Protein AF-A0A2J0L3N7-F1 (afdb_monomer_lite)

Radius of gyration: 20.99 Å; chains: 1; bounding box: 57×44×61 Å

Secondary structure (DSSP, 8-state):
--HHHHHHHHHHHHHH-HHHHHHHHHHHHHHHHHHGGGTTS-TTS-S-----HHHHHHHHHHHHHHHHHHHHHHHHHHHHHHHS---THHHHHHHHHHHHHHHHHHHHHHHHHHHHHHHHHHHHHHHHT--SHHHHHHHHHHHHHHHHHHHHHHHHHHTHHHHHHHHT--HHHHHHHHHHHHHHHHHHHHHHHHHHHHHHHHHHHHHHHHHHHHHHHS-THHHHHHHHHHHHHHHHHHHHHHHHHHHHHHHHHHHHTS--

Structure (mmCIF, N/CA/C/O backbone):
data_AF-A0A2J0L3N7-F1
#
_entry.id   AF-A0A2J0L3N7-F1
#
loop_
_atom_site.group_PDB
_atom_site.id
_atom_site.type_symbol
_atom_site.label_atom_id
_atom_site.label_alt_id
_atom_site.label_comp_id
_atom_site.label_asym_id
_atom_site.label_entity_id
_atom_site.label_seq_id
_atom_site.pdbx_PDB_ins_code
_atom_site.Cartn_x
_atom_site.Cartn_y
_atom_site.Cartn_z
_atom_site.occupancy
_atom_site.B_iso_or_equiv
_atom_site.auth_seq_id
_atom_site.auth_comp_id
_atom_site.auth_asym_id
_atom_site.auth_atom_id
_atom_site.pdbx_PDB_model_num
ATOM 1 N N . MET A 1 1 ? 3.122 -6.649 22.595 1.00 81.56 1 MET A N 1
ATOM 2 C CA . MET A 1 1 ? 2.332 -7.415 21.608 1.00 81.56 1 MET A CA 1
ATOM 3 C C . MET A 1 1 ? 3.264 -7.898 20.504 1.00 81.56 1 MET A C 1
ATOM 5 O O . MET A 1 1 ? 4.004 -7.080 19.964 1.00 81.56 1 MET A O 1
ATOM 9 N N . GLY A 1 2 ? 3.300 -9.204 20.234 1.00 88.06 2 GLY A N 1
ATOM 10 C CA . GLY A 1 2 ? 4.172 -9.779 19.199 1.00 88.06 2 GLY A CA 1
ATOM 11 C C . GLY A 1 2 ? 3.627 -9.566 17.781 1.00 88.06 2 GLY A C 1
ATOM 12 O O . GLY A 1 2 ? 2.427 -9.366 17.603 1.00 88.06 2 GLY A O 1
ATOM 13 N N . ILE A 1 3 ? 4.489 -9.649 16.761 1.00 89.38 3 ILE A N 1
ATOM 14 C CA . ILE A 1 3 ? 4.107 -9.459 15.343 1.00 89.38 3 ILE A CA 1
ATOM 15 C C . ILE A 1 3 ? 3.076 -10.504 14.902 1.00 89.38 3 ILE A C 1
ATOM 17 O O . ILE A 1 3 ? 2.065 -10.156 14.301 1.00 89.38 3 ILE A O 1
ATOM 21 N N . MET A 1 4 ? 3.268 -11.766 15.297 1.00 90.12 4 MET A N 1
ATOM 22 C CA . MET A 1 4 ? 2.311 -12.849 15.043 1.00 90.12 4 MET A CA 1
ATOM 23 C C . MET A 1 4 ? 0.922 -12.544 15.624 1.00 90.12 4 MET A C 1
ATOM 25 O O . MET A 1 4 ? -0.096 -12.839 15.006 1.00 90.12 4 MET A O 1
ATOM 29 N N . GLU A 1 5 ? 0.858 -11.921 16.801 1.00 91.44 5 GLU A N 1
ATOM 30 C CA . GLU A 1 5 ? -0.413 -11.542 17.418 1.00 91.44 5 GLU A CA 1
ATOM 31 C C . GLU A 1 5 ? -1.082 -10.389 16.652 1.00 91.44 5 GLU A C 1
ATOM 33 O O . GLU A 1 5 ? -2.302 -10.380 16.502 1.00 91.44 5 GLU A O 1
ATOM 38 N N . ILE A 1 6 ? -0.294 -9.440 16.126 1.00 91.56 6 ILE A N 1
ATOM 39 C CA . ILE A 1 6 ? -0.797 -8.342 15.282 1.00 91.56 6 ILE A CA 1
ATOM 40 C C . ILE A 1 6 ? -1.396 -8.911 14.003 1.00 91.56 6 ILE A C 1
ATOM 42 O O . ILE A 1 6 ? -2.517 -8.555 13.654 1.00 91.56 6 ILE A O 1
ATOM 46 N N . VAL A 1 7 ? -0.689 -9.837 13.353 1.00 92.44 7 VAL A N 1
ATOM 47 C CA . VAL A 1 7 ? -1.178 -10.515 12.151 1.00 92.44 7 VAL A CA 1
ATOM 48 C C . VAL A 1 7 ? -2.465 -1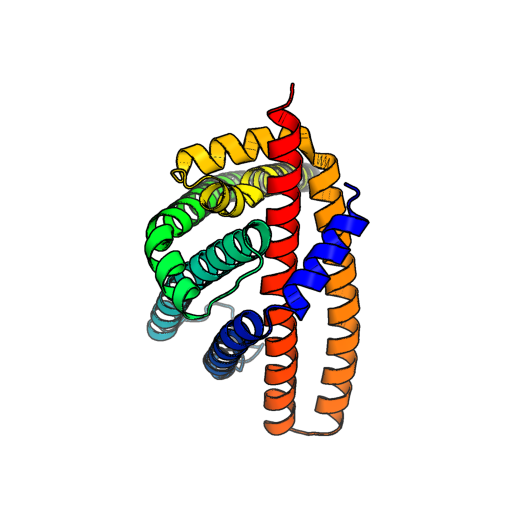1.279 12.456 1.00 92.44 7 VAL A C 1
ATOM 50 O O . VAL A 1 7 ? -3.466 -11.053 11.785 1.00 92.44 7 VAL A O 1
ATOM 53 N N . LYS A 1 8 ? -2.507 -12.093 13.521 1.00 92.94 8 LYS A N 1
ATOM 54 C CA . LYS A 1 8 ? -3.731 -12.803 13.942 1.00 92.94 8 LYS A CA 1
ATOM 55 C C . LYS A 1 8 ? -4.909 -11.854 14.182 1.00 92.94 8 LYS A C 1
ATOM 57 O O . LYS A 1 8 ? -6.019 -12.140 13.737 1.00 92.94 8 LYS A O 1
ATOM 62 N N . LYS A 1 9 ? -4.686 -10.710 14.845 1.00 92.38 9 LYS A N 1
ATOM 63 C CA . LYS A 1 9 ? -5.735 -9.690 15.020 1.00 92.38 9 LYS A CA 1
ATOM 64 C C . LYS A 1 9 ? -6.132 -9.051 13.690 1.00 92.38 9 LYS A C 1
ATOM 66 O O . LYS A 1 9 ? -7.320 -8.850 13.476 1.00 92.38 9 LYS A O 1
ATOM 71 N N . GLY A 1 10 ? -5.186 -8.804 12.786 1.00 91.50 10 GLY A N 1
ATOM 72 C CA . GLY A 1 10 ? -5.453 -8.344 11.423 1.00 91.50 10 GLY A CA 1
ATOM 73 C C . GLY A 1 10 ? -6.370 -9.295 10.651 1.00 91.50 10 GLY A C 1
ATOM 74 O O . GLY A 1 10 ? -7.375 -8.850 10.105 1.00 91.50 10 GLY A O 1
ATOM 75 N N . PHE A 1 11 ? -6.099 -10.604 10.694 1.00 92.00 11 PHE A N 1
ATOM 76 C CA . PHE A 1 11 ? -6.981 -11.639 10.135 1.00 92.00 11 PHE A CA 1
ATOM 77 C C . PHE A 1 11 ? -8.365 -11.627 10.791 1.00 92.00 11 PHE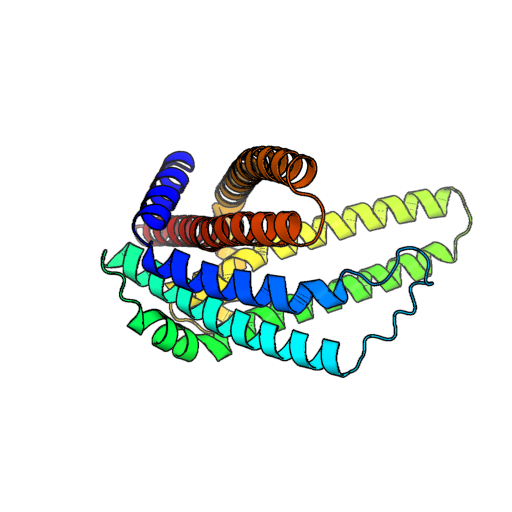 A C 1
ATOM 79 O O . PHE A 1 11 ? -9.382 -11.682 10.104 1.00 92.00 11 PHE A O 1
ATOM 86 N N . GLY A 1 12 ? -8.420 -11.504 12.121 1.00 91.62 12 GLY A N 1
ATOM 87 C CA . GLY A 1 12 ? -9.680 -11.393 12.855 1.00 91.62 12 GLY A CA 1
ATOM 88 C C . GLY A 1 12 ? -10.507 -10.173 12.437 1.00 91.62 12 GLY A C 1
ATOM 89 O O . GLY A 1 12 ? -11.719 -10.282 12.276 1.00 91.62 12 GLY A O 1
ATOM 90 N N . ILE A 1 13 ? -9.858 -9.027 12.219 1.00 90.75 13 ILE A N 1
ATOM 91 C CA . ILE A 1 13 ? -10.497 -7.801 11.729 1.00 90.75 13 ILE A CA 1
ATOM 92 C C . ILE A 1 13 ? -10.983 -7.993 10.294 1.00 90.75 13 ILE A C 1
ATOM 94 O O . ILE A 1 13 ? -12.132 -7.666 10.008 1.00 90.75 13 ILE A O 1
ATOM 98 N N . ALA A 1 14 ? -10.150 -8.537 9.404 1.00 90.06 14 ALA A N 1
ATOM 99 C CA . ALA A 1 14 ? -10.524 -8.773 8.013 1.00 90.06 14 ALA A CA 1
ATOM 100 C C . ALA A 1 14 ? -11.736 -9.715 7.913 1.00 90.06 14 ALA A C 1
ATOM 102 O O . ALA A 1 14 ? -12.717 -9.380 7.257 1.00 90.06 14 ALA A O 1
ATOM 103 N N . ASN A 1 15 ? -11.726 -10.829 8.651 1.00 89.62 15 ASN A N 1
ATOM 104 C CA . ASN A 1 15 ? -12.808 -11.817 8.630 1.00 89.62 15 ASN A CA 1
ATOM 105 C C . ASN A 1 15 ? -14.126 -11.283 9.208 1.00 89.62 15 ASN A C 1
ATOM 107 O O . ASN A 1 15 ? -15.196 -11.672 8.751 1.00 89.62 15 ASN A O 1
ATOM 111 N N . LYS A 1 16 ? -14.072 -10.398 10.210 1.00 89.25 16 LYS A N 1
ATOM 112 C CA . LYS A 1 16 ? -15.278 -9.819 10.822 1.00 89.25 16 LYS A CA 1
ATOM 113 C C . LYS A 1 16 ? -15.844 -8.630 10.043 1.00 89.25 16 LYS A C 1
ATOM 115 O O . LYS A 1 16 ? -17.015 -8.305 10.210 1.00 89.25 16 LYS A O 1
ATOM 120 N N . ASN A 1 17 ? -15.052 -8.001 9.175 1.00 88.25 17 ASN A N 1
ATOM 121 C CA . ASN A 1 17 ? -15.467 -6.860 8.357 1.00 88.25 17 ASN A CA 1
ATOM 122 C C . ASN A 1 17 ? -15.847 -7.279 6.930 1.00 88.25 17 ASN A C 1
ATOM 124 O O . ASN A 1 17 ? -15.391 -6.687 5.952 1.00 88.25 17 ASN A O 1
ATOM 128 N N . VAL A 1 18 ? -16.731 -8.275 6.807 1.00 87.81 18 VAL A N 1
ATOM 129 C CA . VAL A 1 18 ? -17.234 -8.772 5.509 1.00 87.81 18 VAL A CA 1
ATOM 130 C C . VAL A 1 18 ? -17.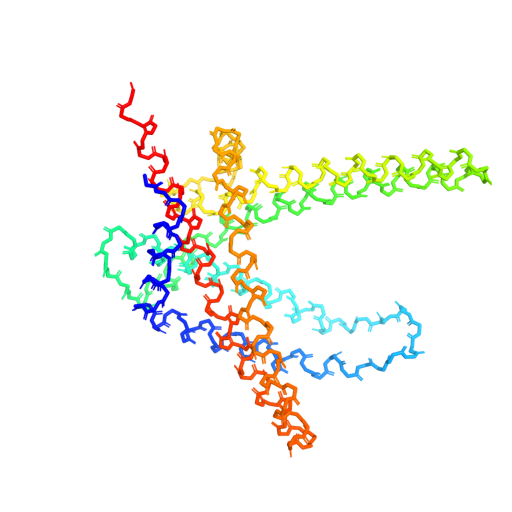840 -7.647 4.668 1.00 87.81 18 VAL A C 1
ATOM 132 O O . VAL A 1 18 ? -17.662 -7.610 3.456 1.00 87.81 18 VAL A O 1
ATOM 135 N N . GLN A 1 19 ? -18.492 -6.679 5.310 1.00 87.31 19 GLN A N 1
ATOM 136 C CA . GLN A 1 19 ? -19.046 -5.507 4.636 1.00 87.31 19 GLN A CA 1
ATOM 137 C C . GLN A 1 19 ? -17.973 -4.675 3.912 1.00 87.31 19 GLN A C 1
ATOM 139 O O . GLN A 1 19 ? -18.156 -4.291 2.759 1.00 87.31 19 GLN A O 1
ATOM 144 N N . LEU A 1 20 ? -16.832 -4.435 4.566 1.00 88.06 20 LEU A N 1
ATOM 145 C CA . LEU A 1 20 ? -15.707 -3.699 3.988 1.00 88.06 20 LEU A CA 1
ATOM 146 C C . LEU A 1 20 ? -15.056 -4.492 2.849 1.00 88.06 20 LEU A C 1
ATOM 148 O O . LEU A 1 20 ? -14.721 -3.923 1.809 1.00 88.06 20 LEU A O 1
ATOM 152 N N . LEU A 1 21 ? -14.930 -5.810 3.032 1.00 91.06 21 LEU A N 1
ATOM 153 C CA . LEU A 1 21 ? -14.458 -6.721 1.992 1.00 91.06 21 LEU A CA 1
ATOM 154 C C . LEU A 1 21 ? -15.359 -6.681 0.758 1.00 91.06 21 LEU A C 1
ATOM 156 O O . LEU A 1 21 ? -14.840 -6.654 -0.351 1.00 91.06 21 LEU A O 1
ATOM 160 N N . LEU A 1 22 ? -16.681 -6.632 0.935 1.00 90.00 22 LEU A N 1
ATOM 161 C CA . LEU A 1 22 ? -17.645 -6.596 -0.165 1.00 90.00 22 LEU A CA 1
ATOM 162 C C . LEU A 1 22 ? -17.552 -5.283 -0.953 1.00 90.00 22 LEU A C 1
ATOM 164 O O . LEU A 1 22 ? -17.511 -5.313 -2.181 1.00 90.00 22 LEU A O 1
ATOM 168 N N . VAL A 1 2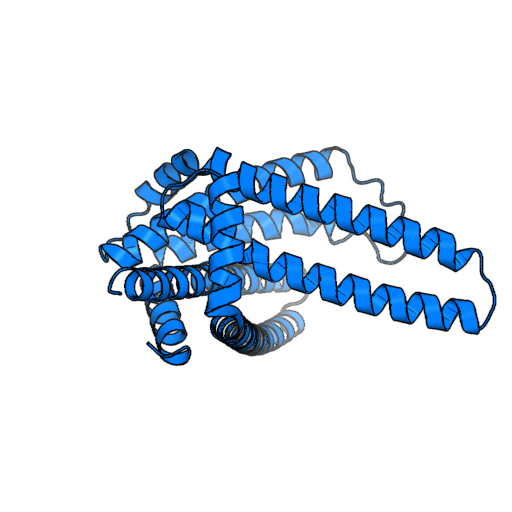3 ? -17.440 -4.137 -0.272 1.00 89.56 23 VAL A N 1
ATOM 169 C CA . VAL A 1 23 ? -17.247 -2.834 -0.938 1.00 89.56 23 VAL A CA 1
ATOM 170 C C . VAL A 1 23 ? -15.966 -2.831 -1.770 1.00 89.56 23 VAL A C 1
ATOM 172 O O . VAL A 1 23 ? -15.982 -2.448 -2.941 1.00 89.56 23 VAL A O 1
ATOM 175 N N . LEU A 1 24 ? -14.860 -3.302 -1.190 1.00 91.38 24 LEU A N 1
ATOM 176 C CA . LEU A 1 24 ? -13.593 -3.412 -1.908 1.00 91.38 24 LEU A CA 1
ATOM 177 C C . LEU A 1 24 ? -13.653 -4.439 -3.035 1.00 91.38 24 LEU A C 1
ATOM 179 O O . LEU A 1 24 ? -13.052 -4.209 -4.080 1.00 91.38 24 LEU A O 1
ATOM 183 N N . PHE A 1 25 ? -14.408 -5.521 -2.860 1.00 92.81 25 PHE A N 1
ATOM 184 C CA . PHE A 1 25 ? -14.620 -6.532 -3.886 1.00 92.81 25 PHE A CA 1
ATOM 185 C C . PHE A 1 25 ? -15.316 -5.946 -5.098 1.00 92.81 25 PHE A C 1
ATOM 187 O O . PHE A 1 25 ? -14.785 -6.068 -6.195 1.00 92.81 25 PHE A O 1
ATOM 194 N N . VAL A 1 26 ? -16.434 -5.243 -4.911 1.00 91.69 26 VAL A N 1
ATOM 195 C CA . VAL A 1 26 ? -17.145 -4.582 -6.012 1.00 91.69 26 VAL A CA 1
ATOM 196 C C . VAL A 1 26 ? -16.235 -3.568 -6.701 1.00 91.69 26 VAL A C 1
ATOM 198 O O . VAL A 1 26 ? -16.152 -3.558 -7.927 1.00 91.69 26 VAL A O 1
ATOM 201 N N . PHE A 1 27 ? -15.493 -2.763 -5.938 1.00 88.94 27 PHE A N 1
ATOM 202 C CA . PHE A 1 27 ? -14.579 -1.780 -6.516 1.00 88.94 27 PHE A CA 1
ATOM 203 C C . PHE A 1 27 ? -13.441 -2.426 -7.324 1.00 88.94 27 PHE A C 1
ATOM 205 O O . PHE A 1 27 ? -13.173 -2.020 -8.454 1.00 88.94 27 PHE A O 1
ATOM 212 N N . ASN A 1 28 ? -12.800 -3.461 -6.777 1.00 90.81 28 ASN A N 1
ATOM 213 C CA . ASN A 1 28 ? -11.744 -4.209 -7.459 1.00 90.81 28 ASN A CA 1
ATOM 214 C C . ASN A 1 28 ? -12.276 -4.944 -8.692 1.00 90.81 28 ASN A C 1
ATOM 216 O O . ASN A 1 28 ? -11.599 -4.980 -9.717 1.00 90.81 28 ASN A O 1
ATOM 220 N N . LEU A 1 29 ? -13.491 -5.487 -8.616 1.00 90.69 29 LEU A N 1
ATOM 221 C CA . LEU A 1 29 ? -14.138 -6.194 -9.713 1.00 90.69 29 LEU A CA 1
ATOM 222 C C . LEU A 1 29 ? -14.437 -5.238 -10.872 1.00 90.69 29 LEU A C 1
ATOM 224 O O . LEU A 1 29 ? -14.031 -5.497 -12.003 1.00 90.69 29 LEU A O 1
ATOM 228 N N . VAL A 1 30 ? -15.059 -4.091 -10.578 1.00 88.50 30 VAL A N 1
ATOM 229 C CA . VAL A 1 30 ? -15.301 -3.022 -11.559 1.00 88.50 30 VAL A CA 1
ATOM 230 C C . VAL A 1 30 ? -13.979 -2.547 -12.159 1.00 88.50 30 VAL A C 1
ATOM 232 O O . VAL A 1 30 ? -13.845 -2.489 -13.378 1.00 88.50 30 VAL A O 1
ATOM 235 N N . GLY A 1 31 ? -12.967 -2.284 -11.328 1.00 84.25 31 GLY A N 1
ATOM 236 C CA . GLY A 1 31 ? -11.640 -1.885 -11.795 1.00 84.25 31 GLY A CA 1
ATOM 237 C C . GLY A 1 31 ? -10.977 -2.929 -12.701 1.00 84.25 31 GLY A C 1
ATOM 238 O O . GLY A 1 31 ? -10.355 -2.567 -13.698 1.00 84.25 31 GLY A O 1
ATOM 239 N N . THR A 1 32 ? -11.136 -4.218 -12.398 1.00 85.12 32 THR A N 1
ATOM 240 C CA . THR A 1 32 ? -10.595 -5.324 -13.202 1.00 85.12 32 THR A CA 1
ATOM 241 C C . THR A 1 32 ? -11.274 -5.387 -14.569 1.00 85.12 32 THR A C 1
ATOM 243 O O . THR A 1 32 ? -10.591 -5.403 -15.595 1.00 85.12 32 THR A O 1
ATOM 246 N N . PHE A 1 33 ? -12.606 -5.329 -14.616 1.00 84.00 33 PHE A N 1
ATOM 247 C CA . PHE A 1 33 ? -13.349 -5.359 -15.878 1.00 84.00 33 PHE A CA 1
ATOM 248 C C . PHE A 1 33 ? -13.125 -4.116 -16.735 1.00 84.00 33 PHE A C 1
ATOM 250 O O . PHE A 1 33 ? -12.934 -4.245 -17.941 1.00 84.00 33 PHE A O 1
ATOM 257 N N . LEU A 1 34 ? -13.047 -2.930 -16.124 1.00 82.31 34 LEU A N 1
ATOM 258 C CA . LEU A 1 34 ? -12.714 -1.700 -16.844 1.00 82.31 34 LEU A CA 1
ATOM 259 C C . LEU A 1 34 ? -11.310 -1.755 -17.460 1.00 82.31 34 LEU A C 1
ATOM 261 O O . LEU A 1 34 ? -11.092 -1.160 -18.507 1.00 82.31 34 LEU A O 1
ATOM 265 N N . ARG A 1 35 ? -10.359 -2.476 -16.850 1.00 74.44 35 ARG A N 1
ATOM 266 C CA . ARG A 1 35 ? -8.984 -2.624 -17.365 1.00 74.44 35 ARG A CA 1
ATOM 267 C C . ARG A 1 35 ? -8.828 -3.718 -18.419 1.00 74.44 35 ARG A C 1
ATOM 269 O O . ARG A 1 35 ? -7.943 -3.622 -19.262 1.00 74.44 35 ARG A O 1
ATOM 276 N N . THR A 1 36 ? -9.682 -4.738 -18.387 1.00 74.50 36 THR A N 1
ATOM 277 C CA . THR A 1 36 ? -9.601 -5.922 -19.261 1.00 74.50 36 THR A CA 1
ATOM 278 C C . THR A 1 36 ? -9.513 -5.595 -20.764 1.00 74.50 36 THR A C 1
ATOM 280 O O . THR A 1 36 ? -8.617 -6.142 -21.410 1.00 74.50 36 THR A O 1
ATOM 283 N N . PRO A 1 37 ? -10.333 -4.692 -21.349 1.00 69.56 37 PRO A N 1
ATOM 284 C CA . PRO A 1 37 ? -10.228 -4.366 -22.777 1.00 69.56 37 PRO A CA 1
ATOM 285 C C . PRO A 1 37 ? -8.898 -3.693 -23.152 1.00 69.56 37 PRO A C 1
ATOM 287 O O . PRO A 1 37 ? -8.493 -3.739 -24.309 1.00 69.56 37 PRO A O 1
ATOM 290 N N . PHE A 1 38 ? -8.186 -3.107 -22.186 1.00 65.75 38 PHE A N 1
ATOM 291 C CA . PHE A 1 38 ? -6.904 -2.437 -22.413 1.00 65.75 38 PHE A CA 1
ATOM 292 C C . PHE A 1 38 ? -5.693 -3.369 -22.268 1.00 65.75 38 PHE A C 1
ATOM 294 O O . PHE A 1 38 ? -4.619 -3.048 -22.765 1.00 65.75 38 PHE A O 1
ATOM 301 N N . MET A 1 39 ? -5.846 -4.530 -21.623 1.00 60.59 39 MET A N 1
ATOM 302 C CA . MET A 1 39 ? -4.764 -5.516 -21.465 1.00 60.59 39 MET A CA 1
ATOM 303 C C . MET A 1 39 ? -4.589 -6.433 -22.687 1.00 60.59 39 MET A C 1
ATOM 305 O O . MET A 1 39 ? -3.633 -7.199 -22.736 1.00 60.59 39 MET A O 1
ATOM 309 N N . GLN A 1 40 ? -5.489 -6.360 -23.675 1.00 55.19 40 GLN A N 1
ATOM 310 C CA . GLN A 1 40 ? -5.438 -7.172 -24.899 1.00 55.19 40 GLN A CA 1
ATOM 311 C C . GLN A 1 40 ? -4.636 -6.524 -26.047 1.00 55.19 40 GLN A C 1
ATOM 313 O O . GLN A 1 40 ? -4.582 -7.079 -27.143 1.00 55.19 40 GLN A O 1
ATOM 318 N N . ALA A 1 41 ? -3.991 -5.371 -25.823 1.00 50.38 41 ALA A N 1
ATOM 319 C CA . ALA A 1 41 ? -3.090 -4.776 -26.811 1.00 50.38 41 ALA A CA 1
ATOM 320 C C . ALA A 1 41 ? -1.828 -5.651 -26.971 1.00 50.38 41 ALA A C 1
ATOM 322 O O . ALA A 1 41 ? -1.119 -5.922 -26.005 1.00 50.38 41 ALA A O 1
ATOM 323 N N . ALA A 1 42 ? -1.602 -6.135 -28.194 1.00 45.84 42 ALA A N 1
ATOM 324 C CA . ALA A 1 42 ? -0.677 -7.213 -28.541 1.00 45.84 42 ALA A CA 1
ATOM 325 C C . ALA A 1 42 ? 0.793 -7.014 -28.080 1.00 45.84 42 ALA A C 1
ATOM 327 O O . ALA A 1 42 ? 1.274 -5.880 -28.054 1.00 45.84 42 ALA A O 1
ATOM 328 N N . PRO A 1 43 ? 1.565 -8.102 -27.839 1.00 50.81 43 PRO A N 1
ATOM 329 C CA . PRO A 1 43 ? 2.966 -8.042 -27.388 1.00 50.81 43 PRO A CA 1
ATOM 330 C C . PRO A 1 43 ? 3.973 -7.521 -28.430 1.00 50.81 43 PRO A C 1
ATOM 332 O O . PRO A 1 43 ? 5.166 -7.472 -28.148 1.00 50.81 43 PRO A O 1
ATOM 335 N N . THR A 1 44 ? 3.532 -7.200 -29.648 1.00 49.59 44 THR A N 1
ATOM 336 C CA . THR A 1 44 ? 4.409 -6.958 -30.807 1.00 49.59 44 THR A CA 1
ATOM 337 C C . THR A 1 44 ? 4.428 -5.513 -31.304 1.00 49.59 44 THR A C 1
ATOM 339 O O . THR A 1 44 ? 5.185 -5.207 -32.223 1.00 49.59 44 THR A O 1
ATOM 342 N N . ALA A 1 45 ? 3.648 -4.603 -30.714 1.00 50.00 45 ALA A N 1
ATOM 343 C CA . ALA A 1 45 ? 3.730 -3.185 -31.060 1.00 50.00 45 ALA A CA 1
ATOM 344 C C . ALA A 1 45 ? 4.872 -2.508 -30.274 1.00 50.00 45 ALA A C 1
ATOM 346 O O . ALA A 1 45 ? 4.972 -2.718 -29.062 1.00 50.00 45 ALA A O 1
ATOM 347 N N . PRO A 1 46 ? 5.735 -1.692 -30.916 1.00 49.19 46 PRO A N 1
ATOM 348 C CA . PRO A 1 46 ? 6.752 -0.929 -30.201 1.00 49.19 46 PRO A CA 1
ATOM 349 C C . PRO A 1 46 ? 6.096 -0.076 -29.110 1.00 49.19 46 PRO A C 1
ATOM 351 O O . PRO A 1 46 ? 5.012 0.473 -29.303 1.00 49.19 46 PRO A O 1
ATOM 354 N N . ALA A 1 47 ? 6.772 0.037 -27.964 1.00 50.31 47 ALA A N 1
ATOM 355 C CA . ALA A 1 47 ? 6.303 0.670 -26.727 1.00 50.31 47 ALA A CA 1
ATOM 356 C C . ALA A 1 47 ? 6.020 2.188 -26.818 1.00 50.31 47 ALA A C 1
ATOM 358 O O . ALA A 1 47 ? 5.943 2.869 -25.800 1.00 50.31 47 ALA A O 1
ATOM 359 N N . THR A 1 48 ? 5.808 2.738 -28.012 1.00 49.31 48 THR A N 1
ATOM 360 C CA . THR A 1 48 ? 5.069 3.987 -28.208 1.00 49.31 48 THR A CA 1
ATOM 361 C C . THR A 1 48 ? 3.576 3.665 -28.218 1.00 49.31 48 THR A C 1
ATOM 363 O O . THR A 1 48 ? 2.878 3.851 -29.216 1.00 49.31 48 THR A O 1
ATOM 366 N N . ALA A 1 49 ? 3.079 3.113 -27.110 1.00 54.56 49 ALA A N 1
ATOM 367 C CA . ALA A 1 49 ? 1.649 3.004 -26.895 1.00 54.56 49 ALA A CA 1
ATOM 368 C C . ALA A 1 49 ? 1.114 4.435 -26.793 1.00 54.56 49 ALA A C 1
ATOM 370 O O . ALA A 1 49 ? 1.283 5.093 -25.766 1.00 54.56 49 ALA A O 1
ATOM 371 N N . ASN A 1 50 ? 0.502 4.932 -27.869 1.00 54.38 50 ASN A N 1
ATOM 372 C CA . ASN A 1 50 ? -0.366 6.099 -27.812 1.00 54.38 50 ASN A CA 1
ATOM 373 C C . ASN A 1 50 ? -1.501 5.754 -26.843 1.00 54.38 50 ASN A C 1
ATOM 375 O O . ASN A 1 50 ? -2.527 5.197 -27.234 1.00 54.38 50 ASN A O 1
ATOM 379 N N . LEU A 1 51 ? -1.281 6.017 -25.553 1.00 62.91 51 LEU A N 1
ATOM 380 C CA . LEU A 1 51 ? -2.307 5.934 -24.531 1.00 62.91 51 LEU A CA 1
ATOM 381 C C . LEU A 1 51 ? -3.404 6.894 -24.970 1.00 62.91 51 LEU A C 1
ATOM 383 O O . LEU A 1 51 ? -3.208 8.109 -24.967 1.00 62.91 51 LEU A O 1
ATOM 387 N N . SER A 1 52 ? -4.539 6.341 -25.399 1.00 76.06 52 SER A N 1
ATOM 388 C CA . SER A 1 52 ? -5.703 7.148 -25.741 1.00 76.06 52 SER A CA 1
ATOM 389 C C . SER A 1 52 ? -5.968 8.131 -24.593 1.00 76.06 52 SER A C 1
ATOM 391 O O . SER A 1 52 ? -5.969 7.703 -23.432 1.00 76.06 52 SER A O 1
ATOM 393 N N . PRO A 1 53 ? -6.213 9.425 -24.870 1.00 79.31 53 PRO A N 1
ATOM 394 C CA . PRO A 1 53 ? -6.562 10.400 -23.839 1.00 79.31 53 PRO A CA 1
ATOM 395 C C . PRO A 1 53 ? -7.686 9.908 -22.913 1.00 79.31 53 PRO A C 1
ATOM 397 O O . PRO A 1 53 ? -7.665 10.178 -21.714 1.00 79.31 53 PRO A O 1
ATOM 400 N N . ALA A 1 54 ? -8.615 9.096 -23.433 1.00 77.88 54 ALA A N 1
ATOM 401 C CA . ALA A 1 54 ? -9.668 8.461 -22.646 1.00 77.88 54 ALA A CA 1
ATOM 402 C C . ALA A 1 54 ? -9.124 7.515 -21.556 1.00 77.88 54 ALA A C 1
ATOM 404 O O . ALA A 1 54 ? -9.629 7.522 -20.436 1.00 77.88 54 ALA A O 1
ATOM 405 N N . ILE A 1 55 ? -8.070 6.740 -21.839 1.00 77.19 55 ILE A N 1
ATOM 406 C CA . ILE A 1 55 ? -7.433 5.827 -20.871 1.00 77.19 55 ILE A CA 1
ATOM 407 C C . ILE A 1 55 ? -6.794 6.624 -19.736 1.00 77.19 55 ILE A C 1
ATOM 409 O O . ILE A 1 55 ? -6.925 6.254 -18.567 1.00 77.19 55 ILE A O 1
ATOM 413 N N . ILE A 1 56 ? -6.131 7.733 -20.072 1.00 81.06 56 ILE A N 1
ATOM 414 C CA . ILE A 1 56 ? -5.506 8.623 -19.090 1.00 81.06 56 ILE A CA 1
ATOM 415 C C . ILE A 1 56 ? -6.582 9.219 -18.174 1.00 81.06 56 ILE A C 1
ATOM 417 O O . ILE A 1 56 ? -6.463 9.127 -16.953 1.00 81.06 56 ILE A O 1
ATOM 421 N N . ILE A 1 57 ? -7.666 9.750 -18.748 1.00 85.25 57 ILE A N 1
ATOM 422 C CA . ILE A 1 57 ? -8.775 10.346 -17.988 1.00 85.25 57 ILE A CA 1
ATOM 423 C C . ILE A 1 57 ? -9.429 9.313 -17.061 1.00 85.25 57 ILE A C 1
ATOM 425 O O . ILE A 1 57 ? -9.583 9.572 -15.867 1.00 85.25 57 ILE A O 1
ATOM 429 N N . ILE A 1 58 ? -9.766 8.126 -17.575 1.00 82.88 58 ILE A N 1
ATOM 430 C CA . ILE A 1 58 ? -10.372 7.048 -16.777 1.00 82.88 58 ILE A CA 1
ATOM 431 C C . ILE A 1 58 ? -9.432 6.618 -15.644 1.00 82.88 58 ILE A C 1
ATOM 433 O O . ILE A 1 58 ? -9.878 6.425 -14.514 1.00 82.88 58 ILE A O 1
ATOM 437 N N . SER A 1 59 ? -8.129 6.511 -15.910 1.00 81.00 59 SER A N 1
ATOM 438 C CA . SER A 1 59 ? -7.138 6.128 -14.898 1.00 81.00 59 SER A CA 1
ATOM 439 C C . SER A 1 59 ? -7.022 7.166 -13.783 1.00 81.00 59 SER A C 1
ATOM 441 O O . SER A 1 59 ? -6.965 6.794 -12.611 1.00 81.00 59 SER A O 1
ATOM 443 N N . ILE A 1 60 ? -7.039 8.458 -14.128 1.00 86.75 60 ILE A N 1
ATOM 444 C CA . ILE A 1 60 ? -7.031 9.551 -13.148 1.00 86.75 60 ILE A CA 1
ATOM 445 C C . ILE A 1 60 ? -8.301 9.501 -12.295 1.00 86.75 60 ILE A C 1
ATOM 447 O O . ILE A 1 60 ? -8.204 9.514 -11.070 1.00 86.75 60 ILE A O 1
ATOM 451 N N . LEU A 1 61 ? -9.482 9.383 -12.912 1.00 87.69 61 LEU A N 1
ATOM 452 C CA . LEU A 1 61 ? -10.755 9.311 -12.186 1.00 87.69 61 LEU A CA 1
ATOM 453 C C . LEU A 1 61 ? -10.804 8.112 -11.232 1.00 87.69 61 LEU A C 1
ATOM 455 O O . LEU A 1 61 ? -11.144 8.272 -10.060 1.00 87.69 61 LEU A O 1
ATOM 459 N N . LEU A 1 62 ? -10.401 6.925 -11.695 1.00 85.06 62 LEU A N 1
ATOM 460 C CA . LEU A 1 62 ? -10.315 5.734 -10.846 1.00 85.06 62 LEU A CA 1
ATOM 461 C C . LEU A 1 62 ? -9.284 5.898 -9.725 1.00 85.06 62 LEU A C 1
ATOM 463 O O . LEU A 1 62 ? -9.515 5.416 -8.618 1.00 85.06 62 LEU A O 1
ATOM 467 N N . GLY A 1 63 ? -8.175 6.593 -9.981 1.00 85.44 63 GLY A N 1
ATOM 468 C CA . GLY A 1 63 ? -7.180 6.933 -8.965 1.00 85.44 63 GLY A CA 1
ATOM 469 C C . GLY A 1 63 ? -7.752 7.836 -7.871 1.00 85.44 63 GLY A C 1
ATOM 470 O O . GLY A 1 63 ? -7.596 7.538 -6.688 1.00 85.44 63 GLY A O 1
ATOM 471 N N . LEU A 1 64 ? -8.474 8.894 -8.252 1.00 89.69 64 LEU A N 1
ATOM 472 C CA . LEU A 1 64 ? -9.128 9.812 -7.313 1.00 89.69 64 LEU A CA 1
ATOM 473 C C . LEU A 1 64 ? -10.190 9.094 -6.471 1.00 89.69 64 LEU A C 1
ATOM 475 O O . LEU A 1 64 ? -10.199 9.216 -5.247 1.00 89.69 64 LEU A O 1
ATOM 479 N N . ILE A 1 65 ? -11.031 8.266 -7.097 1.00 90.62 65 ILE A N 1
ATOM 480 C CA . ILE A 1 65 ? -12.002 7.433 -6.372 1.00 90.62 65 ILE A CA 1
ATOM 481 C C . ILE A 1 65 ? -11.275 6.441 -5.451 1.00 90.62 65 ILE A C 1
ATOM 483 O O . ILE A 1 65 ? -11.679 6.243 -4.306 1.00 90.62 65 ILE A O 1
ATOM 487 N N . GLY A 1 66 ? -10.160 5.866 -5.904 1.00 88.69 66 GLY A N 1
ATOM 488 C CA . GLY A 1 66 ? -9.322 4.979 -5.103 1.00 88.69 66 GLY A CA 1
ATOM 489 C C . GLY A 1 66 ? -8.799 5.646 -3.829 1.00 88.69 66 GLY A C 1
ATOM 490 O O . GLY A 1 66 ? -8.833 5.030 -2.766 1.00 88.69 66 GLY A O 1
ATOM 491 N N . VAL A 1 67 ? -8.390 6.918 -3.896 1.00 90.69 67 VAL A N 1
ATOM 492 C CA . VAL A 1 67 ? -7.960 7.695 -2.719 1.00 90.69 67 VAL A CA 1
ATOM 493 C C . VAL A 1 67 ? -9.108 7.893 -1.726 1.00 90.69 67 VAL A C 1
ATOM 495 O O . VAL A 1 67 ? -8.908 7.729 -0.520 1.00 90.69 67 VAL A O 1
ATOM 498 N N . LEU A 1 68 ? -10.311 8.199 -2.222 1.00 92.06 68 LEU A N 1
ATOM 499 C CA . LEU A 1 68 ? -11.514 8.332 -1.397 1.00 92.06 68 LEU A CA 1
ATOM 500 C C . LEU A 1 68 ? -11.828 7.026 -0.657 1.00 92.06 68 LEU A C 1
ATOM 502 O O . LEU A 1 68 ? -12.018 7.028 0.561 1.00 92.06 68 LEU A O 1
ATOM 506 N N . ILE A 1 69 ? -11.821 5.906 -1.381 1.00 91.44 69 ILE A N 1
ATOM 507 C CA . ILE A 1 69 ? -12.081 4.578 -0.819 1.00 91.44 69 ILE A CA 1
ATOM 508 C C . ILE A 1 69 ? -10.997 4.203 0.187 1.00 91.44 69 ILE A C 1
ATOM 510 O O . ILE A 1 69 ? -11.315 3.739 1.278 1.00 91.44 69 ILE A O 1
ATOM 514 N N . PHE A 1 70 ? -9.725 4.450 -0.126 1.00 90.31 70 PHE A N 1
ATOM 515 C CA . PHE A 1 70 ? -8.613 4.147 0.770 1.00 90.31 70 PHE A CA 1
ATOM 516 C C . PHE A 1 70 ? -8.709 4.920 2.095 1.00 90.31 70 PHE A C 1
ATOM 518 O O . PHE A 1 70 ? -8.538 4.333 3.166 1.00 90.31 70 PHE A O 1
ATOM 525 N N . GLY A 1 71 ? -9.059 6.211 2.046 1.00 90.25 71 GLY A N 1
ATOM 526 C CA . GLY A 1 71 ? -9.334 7.009 3.244 1.00 90.25 71 GLY A CA 1
ATOM 527 C C . GLY A 1 71 ? -10.517 6.470 4.055 1.00 90.25 71 GLY A C 1
ATOM 528 O O . GLY A 1 71 ? -10.429 6.357 5.280 1.00 90.25 71 GLY A O 1
ATOM 529 N N . GLY A 1 72 ? -11.595 6.066 3.376 1.00 90.56 72 GLY A N 1
ATOM 530 C CA . GLY A 1 72 ? -12.776 5.469 4.001 1.00 90.56 72 GLY A CA 1
ATOM 531 C C . GLY A 1 72 ? -12.493 4.129 4.681 1.00 90.56 72 GLY A C 1
ATOM 532 O O . GLY A 1 72 ? -12.926 3.901 5.812 1.00 90.56 72 GLY A O 1
ATOM 533 N N . VAL A 1 73 ? -11.712 3.267 4.027 1.00 92.00 73 VAL A N 1
ATOM 534 C CA . VAL A 1 73 ? -11.261 1.966 4.545 1.00 92.00 73 VAL A CA 1
ATOM 535 C C . VAL A 1 73 ? -10.426 2.154 5.802 1.00 92.00 73 VAL A C 1
ATOM 537 O O . VAL A 1 73 ? -10.719 1.550 6.830 1.00 92.00 73 VAL A O 1
ATOM 540 N N . LEU A 1 74 ? -9.419 3.028 5.756 1.00 92.50 74 LEU A N 1
ATOM 541 C CA . LEU A 1 74 ? -8.557 3.292 6.905 1.00 92.50 74 LEU A CA 1
ATOM 542 C C . LEU A 1 74 ? -9.319 3.910 8.084 1.00 92.50 74 LEU A C 1
ATOM 544 O O . LEU A 1 74 ? -9.091 3.515 9.228 1.00 92.50 74 LEU A O 1
ATOM 548 N N . GLY A 1 75 ? -10.236 4.847 7.823 1.00 90.44 75 GLY A N 1
ATOM 549 C CA . GLY A 1 75 ? -11.081 5.442 8.861 1.00 90.44 75 GLY A CA 1
ATOM 550 C C . GLY A 1 75 ? -12.008 4.418 9.517 1.00 90.44 75 GLY A C 1
ATOM 551 O O . GLY A 1 75 ? -12.066 4.331 10.742 1.00 90.44 75 GLY A O 1
ATOM 552 N N . SER A 1 76 ? -12.642 3.568 8.709 1.00 91.81 76 SER A N 1
ATOM 553 C CA . SER A 1 76 ? -13.524 2.504 9.204 1.00 91.81 76 SER A CA 1
ATOM 554 C C . SER A 1 76 ? -12.750 1.438 9.982 1.00 91.81 76 SER A C 1
ATOM 556 O O . SER A 1 76 ? -13.215 0.955 11.011 1.00 91.81 76 SER A O 1
ATOM 558 N N . LEU A 1 77 ? -11.532 1.100 9.545 1.00 92.25 77 LEU A N 1
ATOM 559 C CA . LEU A 1 77 ? -10.648 0.190 10.275 1.00 92.25 77 LEU A CA 1
ATOM 560 C C . LEU A 1 77 ? -10.199 0.773 11.614 1.00 92.25 77 LEU A C 1
ATOM 562 O O . LEU A 1 77 ? -10.160 0.046 12.605 1.00 92.25 77 LEU A O 1
ATOM 566 N N . LYS A 1 78 ? -9.895 2.075 11.674 1.00 91.50 78 LYS A N 1
ATOM 567 C CA . LYS A 1 78 ? -9.588 2.765 12.934 1.00 91.50 78 LYS A CA 1
ATOM 568 C C . LYS A 1 78 ? -10.753 2.649 13.909 1.00 91.50 78 LYS A C 1
ATOM 570 O O . LYS A 1 78 ? -10.539 2.252 15.053 1.00 91.50 78 LYS A O 1
ATOM 575 N N . GLU A 1 79 ? -11.960 2.978 13.455 1.00 89.94 79 GLU A N 1
ATOM 576 C CA . GLU A 1 79 ? -13.165 2.903 14.278 1.00 89.94 79 GLU A CA 1
ATOM 577 C C . GLU A 1 79 ? -13.423 1.468 14.744 1.00 89.94 79 GLU A C 1
ATOM 579 O O . GLU A 1 79 ? -13.643 1.238 15.930 1.00 89.94 79 GLU A O 1
ATOM 584 N N . TYR A 1 80 ? -13.285 0.483 13.855 1.00 89.50 80 TYR A N 1
ATOM 585 C CA . TYR A 1 80 ? -13.447 -0.922 14.209 1.00 89.50 80 TYR A CA 1
ATOM 586 C C . TYR A 1 80 ? -12.428 -1.386 15.260 1.00 89.50 80 TYR A C 1
ATOM 588 O O . TYR A 1 80 ? -12.790 -2.066 16.219 1.00 89.50 80 TYR A O 1
ATOM 596 N N . ILE A 1 81 ? -11.156 -1.002 15.121 1.00 89.38 81 ILE A N 1
ATOM 597 C CA . ILE A 1 81 ? -10.101 -1.350 16.086 1.00 89.38 81 ILE A CA 1
ATOM 598 C C . ILE A 1 81 ? -10.365 -0.717 17.460 1.00 89.38 81 ILE A C 1
ATOM 600 O O . ILE A 1 81 ? -10.035 -1.322 18.479 1.00 89.38 81 ILE A O 1
ATOM 604 N N . GLN A 1 82 ? -10.932 0.490 17.501 1.00 86.94 82 GLN A N 1
ATOM 605 C CA . GLN A 1 82 ? -11.160 1.232 18.744 1.00 86.94 82 GLN A CA 1
ATOM 606 C C . GLN A 1 82 ? -12.491 0.877 19.423 1.00 86.94 82 GLN A C 1
ATOM 608 O O . GLN A 1 82 ? -12.517 0.699 20.637 1.00 86.94 82 GLN A O 1
ATOM 613 N N . ASN A 1 83 ? -13.567 0.732 18.648 1.00 84.62 83 ASN A N 1
ATOM 614 C CA . ASN A 1 83 ? -14.948 0.665 19.136 1.00 84.62 83 ASN A CA 1
ATOM 615 C C . ASN A 1 83 ? -15.660 -0.664 18.809 1.00 84.62 83 ASN A C 1
ATOM 617 O O . ASN A 1 83 ? -16.808 -0.847 19.207 1.00 84.62 83 ASN A O 1
ATOM 621 N N . GLN A 1 84 ? -15.021 -1.578 18.065 1.00 80.25 84 GLN A N 1
ATOM 622 C CA . GLN A 1 84 ? -15.574 -2.866 17.597 1.00 80.25 84 GLN A CA 1
ATOM 623 C C . GLN A 1 84 ? -16.883 -2.792 16.790 1.00 80.25 84 GLN A C 1
ATOM 625 O O . GLN A 1 84 ? -17.519 -3.816 16.539 1.00 80.25 84 GLN A O 1
ATOM 630 N N . LYS A 1 85 ? -17.279 -1.603 16.334 1.00 73.50 85 LYS A N 1
ATOM 631 C CA . LYS A 1 85 ? -18.439 -1.391 15.466 1.00 73.50 85 LYS A CA 1
ATOM 632 C C . LYS A 1 85 ? -17.936 -0.897 14.117 1.00 73.50 85 LYS A C 1
ATOM 634 O O . LYS A 1 85 ? -17.280 0.134 14.052 1.00 73.50 85 LYS A O 1
ATOM 639 N N . ALA A 1 86 ? -18.221 -1.647 13.056 1.00 63.28 86 ALA A N 1
ATOM 640 C CA . ALA A 1 86 ? -18.072 -1.163 11.689 1.00 63.28 86 ALA A CA 1
ATOM 641 C C . ALA A 1 86 ? -19.462 -0.877 11.135 1.00 63.28 86 ALA A C 1
ATOM 643 O O . ALA A 1 86 ? -20.342 -1.735 11.201 1.00 63.28 86 ALA A O 1
ATOM 644 N N . GLN A 1 87 ? -19.654 0.321 10.591 1.00 74.00 87 GLN A N 1
ATOM 645 C CA . GLN A 1 87 ? -20.845 0.654 9.822 1.00 74.00 87 GLN A CA 1
ATOM 646 C C . GLN A 1 87 ? -20.423 1.081 8.418 1.00 74.00 87 GLN A C 1
ATOM 648 O O . GLN A 1 87 ? -19.588 1.969 8.254 1.00 74.00 87 GLN A O 1
ATOM 653 N N . LEU A 1 88 ? -21.029 0.466 7.399 1.00 71.25 88 LEU A N 1
ATOM 654 C CA . LEU A 1 88 ? -20.827 0.801 5.982 1.00 71.25 88 LEU A CA 1
ATOM 655 C C . LEU A 1 88 ? -20.990 2.298 5.688 1.00 71.25 88 LEU A C 1
ATOM 657 O O . LEU A 1 88 ? -20.230 2.851 4.895 1.00 71.25 88 LEU A O 1
ATOM 661 N N . GLY A 1 89 ? -21.945 2.958 6.354 1.00 74.00 89 GLY A N 1
ATOM 662 C CA . GLY A 1 89 ? -22.204 4.391 6.184 1.00 74.00 89 GLY A CA 1
ATOM 663 C C . GLY A 1 89 ? -21.003 5.275 6.532 1.00 74.00 89 GLY A C 1
ATOM 664 O O . GLY A 1 89 ? -20.809 6.324 5.917 1.00 74.00 89 GLY A O 1
ATOM 665 N N . HIS A 1 90 ? -20.134 4.825 7.439 1.00 80.44 90 HIS A N 1
ATOM 666 C CA . HIS A 1 90 ? -18.961 5.593 7.842 1.00 80.44 90 HIS A CA 1
ATOM 667 C C . HIS A 1 90 ? -17.823 5.549 6.816 1.00 80.44 90 HIS A C 1
ATOM 669 O O . HIS A 1 90 ? -16.978 6.441 6.832 1.00 80.44 90 HIS A O 1
ATOM 675 N N . ILE A 1 91 ? -17.804 4.595 5.874 1.00 84.31 91 ILE A N 1
ATOM 676 C CA . ILE A 1 91 ? -16.759 4.538 4.834 1.00 84.31 91 ILE A CA 1
ATOM 677 C C . ILE A 1 91 ? -16.791 5.814 3.994 1.00 84.31 91 ILE A C 1
ATOM 679 O O . ILE A 1 91 ? -15.753 6.438 3.786 1.00 84.31 91 ILE A O 1
ATOM 683 N N . MET A 1 92 ? -17.978 6.231 3.546 1.00 88.12 92 MET A N 1
ATOM 684 C CA . MET A 1 92 ? -18.115 7.440 2.735 1.00 88.12 92 MET A CA 1
ATOM 685 C C . MET A 1 92 ? -17.810 8.697 3.555 1.00 88.12 92 MET A C 1
ATOM 687 O O . MET A 1 92 ? -17.115 9.591 3.077 1.00 88.12 92 MET A O 1
ATOM 691 N N . GLN A 1 93 ? -18.265 8.744 4.811 1.00 89.56 93 GLN A N 1
ATOM 692 C CA . GLN A 1 93 ? -18.014 9.870 5.712 1.00 89.56 93 GLN A CA 1
ATOM 693 C C . GLN A 1 93 ? -16.520 10.042 6.032 1.00 89.56 93 GLN A C 1
ATOM 695 O O . GLN A 1 93 ? -15.996 11.154 5.985 1.00 89.56 93 GLN A O 1
ATOM 700 N N . TYR A 1 94 ? -15.807 8.954 6.335 1.00 89.38 94 TYR A N 1
ATOM 701 C CA . TYR A 1 94 ? -14.362 8.997 6.550 1.00 89.38 94 TYR A CA 1
ATOM 702 C C . TYR A 1 94 ? -13.599 9.242 5.254 1.00 89.38 94 TYR A C 1
ATOM 704 O O . TYR A 1 94 ? -12.606 9.971 5.268 1.00 89.38 94 TYR A O 1
ATOM 712 N N . GLY A 1 95 ? -14.080 8.685 4.142 1.00 87.25 95 GLY A N 1
ATOM 713 C CA . GLY A 1 95 ? -13.535 8.919 2.814 1.00 87.25 95 GLY A CA 1
ATOM 714 C C . GLY A 1 95 ? -13.495 10.407 2.506 1.00 87.25 95 GLY A C 1
ATOM 715 O O . GLY A 1 95 ? -12.416 10.941 2.270 1.00 87.25 95 GLY A O 1
ATOM 716 N N . THR A 1 96 ? -14.630 11.101 2.602 1.00 90.75 96 THR A N 1
ATOM 717 C CA . THR A 1 96 ? -14.710 12.547 2.336 1.00 90.75 96 THR A CA 1
ATOM 718 C C . THR A 1 96 ? -13.949 13.374 3.372 1.00 90.75 96 THR A C 1
ATOM 720 O O . THR A 1 96 ? -13.213 14.283 2.989 1.00 90.75 96 THR A O 1
ATOM 723 N N . LYS A 1 97 ? -14.034 13.027 4.667 1.00 92.19 97 LYS A N 1
ATOM 724 C CA . LYS A 1 97 ? -13.303 13.722 5.744 1.00 92.19 97 LYS A CA 1
ATOM 725 C C . LYS A 1 97 ? -11.788 13.709 5.520 1.00 92.19 97 LYS A C 1
ATOM 727 O O . LYS A 1 97 ? -11.123 14.726 5.717 1.00 92.19 97 LYS A O 1
ATOM 732 N N . PHE A 1 98 ? -11.230 12.559 5.144 1.00 91.88 98 PHE A N 1
ATOM 733 C CA . PHE A 1 98 ? -9.785 12.387 4.988 1.00 91.88 98 PHE A CA 1
ATOM 734 C C . PHE A 1 98 ? -9.291 12.561 3.551 1.00 91.88 98 PHE A C 1
ATOM 736 O O . PHE A 1 98 ? -8.079 12.612 3.353 1.00 91.88 98 PHE A O 1
ATOM 743 N N . TYR A 1 99 ? -10.186 12.716 2.572 1.00 91.31 99 TYR A N 1
ATOM 744 C CA . TYR A 1 99 ? -9.873 12.727 1.142 1.00 91.31 99 TYR A CA 1
ATOM 745 C C . TYR A 1 99 ? -8.682 13.623 0.785 1.00 91.31 99 TYR A C 1
ATOM 747 O O . TYR A 1 99 ? -7.640 13.131 0.357 1.00 91.31 99 TYR A O 1
ATOM 755 N N . LEU A 1 100 ? -8.799 14.933 1.033 1.00 92.25 100 LEU A N 1
ATOM 756 C CA . LEU A 1 100 ? -7.759 15.908 0.684 1.00 92.25 100 LEU A CA 1
ATOM 757 C C . LEU A 1 100 ? -6.452 15.670 1.444 1.00 92.25 100 LEU A C 1
ATOM 759 O O . LEU A 1 100 ? -5.370 15.957 0.938 1.00 92.25 100 LEU A O 1
ATOM 763 N N . ARG A 1 101 ? -6.535 15.130 2.660 1.00 92.94 101 ARG A N 1
ATOM 764 C CA . ARG A 1 101 ? -5.361 14.874 3.494 1.00 92.94 101 ARG A CA 1
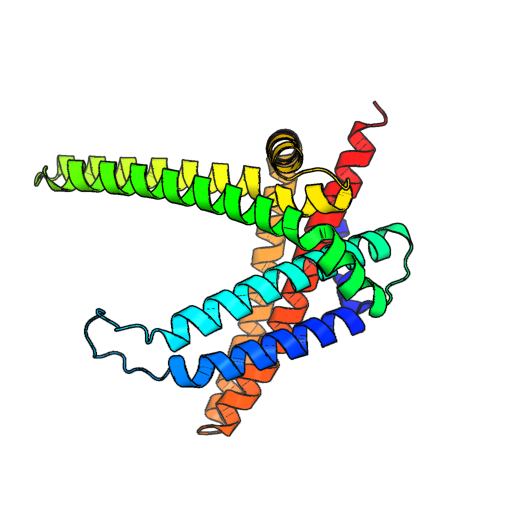ATOM 765 C C . ARG A 1 101 ? -4.600 13.637 3.022 1.00 92.94 101 ARG A C 1
ATOM 767 O O . ARG A 1 101 ? -3.379 13.682 2.914 1.00 92.94 101 ARG A O 1
ATOM 774 N N . VAL A 1 102 ? -5.309 12.559 2.696 1.00 92.31 102 VAL A N 1
ATOM 775 C CA . VAL A 1 102 ? -4.728 11.342 2.112 1.00 92.31 102 VAL A CA 1
ATOM 776 C C . VAL A 1 102 ? -4.167 11.646 0.724 1.00 92.31 102 VAL A C 1
ATOM 778 O O . VAL A 1 102 ? -3.036 11.259 0.436 1.00 92.31 102 VAL A O 1
ATOM 781 N N . LEU A 1 103 ? -4.898 12.409 -0.095 1.00 92.19 103 LEU A N 1
ATOM 782 C CA . LEU A 1 103 ? -4.418 12.891 -1.390 1.00 92.19 103 LEU A CA 1
ATOM 783 C C . LEU A 1 103 ? -3.149 13.732 -1.228 1.00 92.19 103 LEU A C 1
ATOM 785 O O . LEU A 1 103 ? -2.177 13.499 -1.936 1.00 92.19 103 LEU A O 1
ATOM 789 N N . GLY A 1 104 ? -3.116 14.646 -0.254 1.00 91.19 104 GLY A N 1
ATOM 790 C CA . GLY A 1 104 ? -1.934 15.447 0.059 1.00 91.19 104 GLY A CA 1
ATOM 791 C C . GLY A 1 104 ? -0.727 14.604 0.478 1.00 91.19 104 GLY A C 1
ATOM 792 O O . GLY A 1 104 ? 0.384 14.877 0.036 1.00 91.19 104 GLY A O 1
ATOM 793 N N . VAL A 1 105 ? -0.920 13.548 1.279 1.00 92.94 105 VAL A N 1
ATOM 794 C CA . VAL A 1 105 ? 0.168 12.616 1.635 1.00 92.94 105 VAL A CA 1
ATOM 795 C C . VAL A 1 105 ? 0.687 11.886 0.402 1.00 92.94 105 VAL A C 1
ATOM 797 O O . VAL A 1 105 ? 1.896 11.865 0.186 1.00 92.94 105 VAL A O 1
ATOM 800 N N . TRP A 1 106 ? -0.197 11.326 -0.427 1.00 90.25 106 TRP A N 1
ATOM 801 C CA . TRP A 1 106 ? 0.212 10.637 -1.652 1.00 90.25 106 TRP A CA 1
ATOM 802 C C . TRP A 1 106 ? 0.892 11.571 -2.648 1.00 90.25 106 TRP A C 1
ATOM 804 O O . TRP A 1 106 ? 1.908 11.192 -3.220 1.00 90.25 106 TRP A O 1
ATOM 814 N N . ALA A 1 107 ? 0.395 12.798 -2.807 1.00 92.38 107 ALA A N 1
ATOM 815 C CA . ALA A 1 107 ? 1.012 13.812 -3.653 1.00 92.38 107 ALA A CA 1
ATOM 816 C C . ALA A 1 107 ? 2.424 14.169 -3.168 1.00 92.38 107 ALA A C 1
ATOM 818 O O . ALA A 1 107 ? 3.344 14.246 -3.976 1.00 92.38 107 ALA A O 1
ATOM 819 N N . LEU A 1 108 ? 2.626 14.322 -1.853 1.00 92.94 108 LEU A N 1
ATOM 820 C CA . LEU A 1 108 ? 3.949 14.578 -1.277 1.00 92.94 108 LEU A CA 1
ATOM 821 C C . LEU A 1 108 ? 4.896 13.385 -1.454 1.00 92.94 108 LEU A C 1
ATOM 823 O O . LEU A 1 108 ? 6.046 13.578 -1.840 1.00 92.94 108 LEU A O 1
ATOM 827 N N . ILE A 1 109 ? 4.426 12.157 -1.215 1.00 90.00 109 ILE A N 1
ATOM 828 C CA . ILE A 1 109 ? 5.220 10.941 -1.454 1.00 90.00 109 ILE A CA 1
ATOM 829 C C . ILE A 1 109 ? 5.609 10.853 -2.932 1.00 90.00 109 ILE A C 1
ATOM 831 O O . ILE A 1 109 ? 6.771 10.617 -3.245 1.00 90.00 109 ILE A O 1
ATOM 835 N N . LEU A 1 110 ? 4.665 11.090 -3.842 1.00 89.81 110 LEU A N 1
ATOM 836 C CA . LEU A 1 110 ? 4.896 11.044 -5.281 1.00 89.81 110 LEU A CA 1
ATOM 837 C C . LEU A 1 110 ? 5.873 12.137 -5.730 1.00 89.81 110 LEU A C 1
ATOM 839 O O . LEU A 1 110 ? 6.779 11.847 -6.503 1.00 89.81 110 LEU A O 1
ATOM 843 N N . ALA A 1 111 ? 5.769 13.355 -5.194 1.00 91.38 111 ALA A N 1
ATOM 844 C CA . ALA A 1 111 ? 6.732 14.424 -5.449 1.00 91.38 111 ALA A CA 1
ATOM 845 C C . ALA A 1 111 ? 8.153 14.040 -4.994 1.00 91.38 111 ALA A C 1
ATOM 847 O O . ALA A 1 111 ? 9.112 14.250 -5.736 1.00 91.38 111 ALA A O 1
ATOM 848 N N . ILE A 1 112 ? 8.290 13.419 -3.816 1.00 89.50 112 ILE A N 1
ATOM 849 C CA . ILE A 1 112 ? 9.579 12.915 -3.312 1.00 89.50 112 ILE A CA 1
ATOM 850 C C . ILE A 1 112 ? 10.122 11.805 -4.221 1.00 89.50 112 ILE A C 1
ATOM 852 O O . ILE A 1 112 ? 11.307 11.812 -4.550 1.00 89.50 112 ILE A O 1
ATOM 856 N N . LEU A 1 113 ? 9.271 10.876 -4.666 1.00 87.50 113 LEU A N 1
ATOM 857 C CA . LEU A 1 113 ? 9.673 9.795 -5.569 1.00 87.50 113 LEU A CA 1
ATOM 858 C C . LEU A 1 113 ? 10.082 10.313 -6.954 1.00 87.50 113 LEU A C 1
ATOM 860 O O . LEU A 1 113 ? 11.066 9.826 -7.507 1.00 87.50 113 LEU A O 1
ATOM 864 N N . ILE A 1 114 ? 9.380 11.309 -7.504 1.00 88.25 114 ILE A N 1
ATOM 865 C CA . ILE A 1 114 ? 9.757 11.958 -8.769 1.00 88.25 114 ILE A CA 1
ATOM 866 C C . ILE A 1 114 ? 11.103 12.656 -8.615 1.00 88.25 114 ILE A C 1
ATOM 868 O O . ILE A 1 114 ? 11.990 12.433 -9.433 1.00 88.25 114 ILE A O 1
ATOM 872 N N . ALA A 1 115 ? 11.283 13.455 -7.559 1.00 87.56 115 ALA A N 1
ATOM 873 C CA . ALA A 1 115 ? 12.550 14.127 -7.294 1.00 87.56 115 ALA A CA 1
ATOM 874 C C . ALA A 1 115 ? 13.700 13.114 -7.199 1.00 87.56 115 ALA A C 1
ATOM 876 O O . ALA A 1 115 ? 14.741 13.299 -7.826 1.00 87.56 115 ALA A O 1
ATOM 877 N N . PHE A 1 116 ? 13.482 12.001 -6.494 1.00 84.69 116 PHE A N 1
ATOM 878 C CA . PHE A 1 116 ? 14.455 10.919 -6.410 1.00 84.69 116 PHE A CA 1
ATOM 879 C C . PHE A 1 116 ? 14.761 10.324 -7.788 1.00 84.69 116 PHE A C 1
ATOM 881 O O . PHE A 1 116 ? 15.920 10.258 -8.180 1.00 84.69 116 PHE A O 1
ATOM 888 N N . THR A 1 117 ? 13.726 9.967 -8.553 1.00 83.94 117 THR A N 1
ATOM 889 C CA . THR A 1 117 ? 13.845 9.385 -9.901 1.00 83.94 117 THR A CA 1
ATOM 890 C C . THR A 1 117 ? 14.588 10.308 -10.863 1.00 83.94 117 THR A C 1
ATOM 892 O O . THR A 1 117 ? 15.402 9.830 -11.647 1.00 83.94 117 THR A O 1
ATOM 895 N N . LEU A 1 118 ? 14.374 11.623 -10.782 1.00 87.06 118 LEU A N 1
ATOM 896 C CA . LEU A 1 118 ? 15.108 12.607 -11.581 1.00 87.06 118 LEU A CA 1
ATOM 897 C C . LEU A 1 118 ? 16.600 12.619 -11.235 1.00 87.06 118 LEU A C 1
ATOM 899 O O . LEU A 1 118 ? 17.432 12.635 -12.140 1.00 87.06 118 LEU A O 1
ATOM 903 N N . VAL A 1 119 ? 16.944 12.546 -9.946 1.00 84.12 119 VAL A N 1
ATOM 904 C CA . VAL A 1 119 ? 18.344 12.432 -9.503 1.00 84.12 119 VAL A CA 1
ATOM 905 C C . VAL A 1 119 ? 18.968 11.132 -10.017 1.00 84.12 119 VAL A C 1
ATOM 907 O O . VAL A 1 119 ? 20.089 11.151 -10.523 1.00 84.12 119 VAL A O 1
ATOM 910 N N . VAL A 1 120 ? 18.234 10.014 -9.958 1.00 81.31 120 VAL A N 1
ATOM 911 C CA . VAL A 1 120 ? 18.695 8.725 -10.503 1.00 81.31 120 VAL A CA 1
ATOM 912 C C . VAL A 1 120 ? 18.926 8.813 -12.008 1.00 81.31 120 VAL A C 1
ATOM 914 O O . VAL A 1 120 ? 19.981 8.417 -12.495 1.00 81.31 120 VAL A O 1
ATOM 917 N N . ALA A 1 121 ? 17.952 9.339 -12.748 1.00 82.31 121 ALA A N 1
ATOM 918 C CA . ALA A 1 121 ? 18.014 9.458 -14.198 1.00 82.31 121 ALA A CA 1
ATOM 919 C C . ALA A 1 121 ? 19.195 10.333 -14.635 1.00 82.31 121 ALA A C 1
ATOM 921 O O . ALA A 1 121 ? 19.896 9.984 -15.583 1.00 82.31 121 ALA A O 1
ATOM 922 N N . PHE A 1 122 ? 19.455 11.422 -13.907 1.00 83.19 122 PHE A N 1
ATOM 923 C CA . PHE A 1 122 ? 20.610 12.284 -14.135 1.00 83.19 122 PHE A CA 1
ATOM 924 C C . PHE A 1 122 ? 21.942 11.577 -13.834 1.00 83.19 122 PHE A C 1
ATOM 926 O O . PHE A 1 122 ? 22.895 11.687 -14.602 1.00 83.19 122 PHE A O 1
ATOM 933 N N . ALA A 1 123 ? 22.017 10.795 -12.755 1.00 76.62 123 ALA A N 1
ATOM 934 C CA . ALA A 1 123 ? 23.210 10.009 -12.445 1.00 76.62 123 ALA A CA 1
ATOM 935 C C . ALA A 1 123 ? 23.490 8.935 -13.515 1.00 76.62 123 ALA A C 1
ATOM 937 O O . ALA A 1 123 ? 24.637 8.743 -13.920 1.00 76.62 123 ALA A O 1
ATOM 938 N N . ILE A 1 124 ? 22.444 8.266 -14.012 1.00 76.25 124 ILE A N 1
ATOM 939 C CA . ILE A 1 124 ? 22.558 7.265 -15.081 1.00 76.25 124 ILE A CA 1
ATOM 940 C C . ILE A 1 124 ? 22.969 7.921 -16.402 1.00 76.25 124 ILE A C 1
ATOM 942 O O . ILE A 1 124 ? 23.841 7.389 -17.086 1.00 76.25 124 ILE A O 1
ATOM 946 N N . SER A 1 125 ? 22.389 9.068 -16.774 1.00 79.19 125 SER A N 1
ATOM 947 C CA . SER A 1 125 ? 22.733 9.746 -18.031 1.00 79.19 125 SER A CA 1
ATOM 948 C C . SER A 1 125 ? 24.198 10.194 -18.065 1.00 79.19 125 SER A C 1
ATOM 950 O O . SER A 1 125 ? 24.863 10.009 -19.084 1.00 79.19 125 SER A O 1
ATOM 952 N N . LEU A 1 126 ? 24.730 10.683 -16.940 1.00 76.56 126 LEU A N 1
ATOM 953 C CA . LEU A 1 126 ? 26.154 10.993 -16.785 1.00 76.56 126 LEU A CA 1
ATOM 954 C C . LEU A 1 126 ? 27.035 9.741 -16.882 1.00 76.56 126 LEU A C 1
ATOM 956 O O . LEU A 1 126 ? 28.080 9.766 -17.528 1.00 76.56 126 LEU A O 1
ATOM 960 N N . ALA A 1 127 ? 26.614 8.631 -16.274 1.00 70.19 127 ALA A N 1
ATOM 961 C CA . ALA A 1 127 ? 27.376 7.387 -16.291 1.00 70.19 127 ALA A CA 1
ATOM 962 C C . ALA A 1 127 ? 27.379 6.702 -17.673 1.00 70.19 127 ALA A C 1
ATOM 964 O O . ALA A 1 127 ? 28.396 6.136 -18.067 1.00 70.19 127 ALA A O 1
ATOM 965 N N . MET A 1 128 ? 26.293 6.800 -18.453 1.00 70.12 128 MET A N 1
ATOM 966 C CA . MET A 1 128 ? 26.221 6.264 -19.824 1.00 70.12 128 MET A CA 1
ATOM 967 C C . MET A 1 128 ? 27.162 6.969 -20.811 1.00 70.12 128 MET A C 1
ATOM 969 O O . MET A 1 128 ? 27.498 6.398 -21.850 1.00 70.12 128 MET A O 1
ATOM 973 N N . ALA A 1 129 ? 27.629 8.180 -20.496 1.00 71.88 129 ALA A N 1
ATOM 974 C CA . ALA A 1 129 ? 28.672 8.841 -21.276 1.00 71.88 129 ALA A CA 1
ATOM 975 C C . ALA A 1 129 ? 30.037 8.123 -21.164 1.00 71.88 129 ALA A C 1
ATOM 977 O O . ALA A 1 129 ? 30.901 8.296 -22.023 1.00 71.88 129 ALA A O 1
ATOM 978 N N . ILE A 1 130 ? 30.229 7.280 -20.142 1.00 71.38 130 ILE A N 1
ATOM 979 C CA . ILE A 1 130 ? 31.479 6.572 -19.855 1.00 71.38 130 ILE A CA 1
ATOM 980 C C . ILE A 1 130 ? 31.369 5.124 -20.364 1.00 71.38 130 ILE A C 1
ATOM 982 O O . ILE A 1 130 ? 30.867 4.242 -19.674 1.00 71.38 130 ILE A O 1
ATOM 986 N N . LYS A 1 131 ? 31.876 4.847 -21.574 1.00 69.62 131 LYS A N 1
ATOM 987 C CA . LYS A 1 131 ? 31.776 3.526 -22.244 1.00 69.62 131 LYS A CA 1
ATOM 988 C C . LYS A 1 131 ? 32.778 2.456 -21.768 1.00 69.62 131 LYS A C 1
ATOM 990 O O . LYS A 1 131 ? 32.954 1.441 -22.435 1.00 69.62 131 LYS A O 1
ATOM 995 N N . ASN A 1 132 ? 33.445 2.661 -20.634 1.00 81.88 132 ASN A N 1
ATOM 996 C CA . ASN A 1 132 ? 34.466 1.736 -20.132 1.00 81.88 132 ASN A CA 1
ATOM 997 C C . ASN A 1 132 ? 33.874 0.738 -19.126 1.00 81.88 132 ASN A C 1
ATOM 999 O O . ASN A 1 132 ? 32.916 1.058 -18.427 1.00 81.88 132 ASN A O 1
ATOM 1003 N N . LEU A 1 133 ? 34.494 -0.442 -18.978 1.00 78.88 133 LEU A N 1
ATOM 1004 C CA . LEU A 1 133 ? 34.112 -1.462 -17.982 1.00 78.88 133 LEU A CA 1
ATOM 1005 C C . LEU A 1 133 ? 34.014 -0.872 -16.558 1.00 78.88 133 LEU A C 1
ATOM 1007 O O . LEU A 1 133 ? 33.090 -1.175 -15.809 1.00 78.88 133 LEU A O 1
ATOM 1011 N N . VAL A 1 134 ? 34.927 0.045 -16.221 1.00 78.81 134 VAL A N 1
ATOM 1012 C CA . VAL A 1 134 ? 34.921 0.810 -14.962 1.00 78.81 134 VAL A CA 1
ATOM 1013 C C . VAL A 1 134 ? 33.655 1.670 -14.828 1.00 78.81 134 VAL A C 1
ATOM 1015 O O . VAL A 1 134 ? 33.079 1.744 -13.747 1.00 78.81 134 VAL A O 1
ATOM 1018 N N . GLY A 1 135 ? 33.174 2.262 -15.926 1.00 76.94 135 GLY A N 1
ATOM 1019 C CA . GLY A 1 135 ? 31.922 3.022 -15.969 1.00 76.94 135 GLY A CA 1
ATOM 1020 C C . GLY A 1 135 ? 30.699 2.156 -15.664 1.00 76.94 135 GLY A C 1
ATOM 1021 O O . GLY A 1 135 ? 29.841 2.574 -14.894 1.00 76.94 135 GLY A O 1
ATOM 1022 N N . VAL A 1 136 ? 30.659 0.917 -16.170 1.00 79.38 136 VAL A N 1
ATOM 1023 C CA . VAL A 1 136 ? 29.579 -0.044 -15.872 1.00 79.38 136 VAL A CA 1
ATOM 1024 C C . VAL A 1 136 ? 29.575 -0.441 -14.394 1.00 79.38 136 VAL A C 1
ATOM 1026 O O . VAL A 1 136 ? 28.515 -0.457 -13.771 1.00 79.38 136 VAL A O 1
ATOM 1029 N N . VAL A 1 137 ? 30.745 -0.716 -13.806 1.00 83.00 137 VAL A N 1
ATOM 1030 C CA . VAL A 1 137 ? 30.856 -1.062 -12.376 1.00 83.00 137 VAL A CA 1
ATOM 1031 C C . VAL A 1 137 ? 30.417 0.107 -11.488 1.00 83.00 137 VAL A C 1
ATOM 1033 O O . VAL A 1 137 ? 29.654 -0.096 -10.544 1.00 83.00 137 VAL A O 1
ATOM 1036 N N . ILE A 1 138 ? 30.836 1.335 -11.814 1.00 80.50 138 ILE A N 1
ATOM 1037 C CA . ILE A 1 138 ? 30.401 2.548 -11.105 1.00 80.50 138 ILE A CA 1
ATOM 1038 C C . ILE A 1 138 ? 28.884 2.734 -11.235 1.00 80.50 138 ILE A C 1
ATOM 1040 O O . ILE A 1 138 ? 28.217 2.999 -10.238 1.00 80.50 138 ILE A O 1
ATOM 1044 N N . LEU A 1 139 ? 28.319 2.546 -12.431 1.00 78.12 139 LEU A N 1
ATOM 1045 C CA . LEU A 1 139 ? 26.880 2.671 -12.676 1.00 78.12 139 LEU A CA 1
ATOM 1046 C C . LEU A 1 139 ? 26.086 1.657 -11.846 1.00 78.12 139 LEU A C 1
ATOM 1048 O O . LEU A 1 139 ? 25.090 2.018 -11.221 1.00 78.12 139 LEU A O 1
ATOM 1052 N N . LEU A 1 140 ? 26.558 0.412 -11.778 1.00 81.44 140 LEU A N 1
ATOM 1053 C CA . LEU A 1 140 ? 25.925 -0.644 -10.994 1.00 81.44 140 LEU A CA 1
ATOM 1054 C C . LEU A 1 140 ? 25.986 -0.337 -9.489 1.00 81.44 140 LEU A C 1
ATOM 1056 O O . LEU A 1 140 ? 24.977 -0.479 -8.801 1.00 81.44 140 LEU A O 1
ATOM 1060 N N . ALA A 1 141 ? 27.118 0.169 -8.989 1.00 84.06 141 ALA A N 1
ATOM 1061 C CA . ALA A 1 141 ? 27.255 0.603 -7.598 1.00 84.06 141 ALA A CA 1
ATOM 1062 C C . ALA A 1 141 ? 26.319 1.778 -7.258 1.00 84.06 141 ALA A C 1
ATOM 1064 O O . ALA A 1 141 ? 25.615 1.734 -6.247 1.00 84.06 141 ALA A O 1
ATOM 1065 N N . VAL A 1 142 ? 26.254 2.800 -8.120 1.00 82.81 142 VAL A N 1
ATOM 1066 C CA . VAL A 1 142 ? 25.346 3.947 -7.953 1.00 82.81 142 VAL A CA 1
ATOM 1067 C C . VAL A 1 142 ? 23.892 3.485 -7.964 1.00 82.81 142 VAL A C 1
ATOM 1069 O O . VAL A 1 142 ? 23.137 3.859 -7.071 1.00 82.81 142 VAL A O 1
ATOM 1072 N N . ALA A 1 143 ? 23.502 2.629 -8.912 1.00 80.62 143 ALA A N 1
ATOM 1073 C CA . ALA A 1 143 ? 22.147 2.091 -8.991 1.00 80.62 143 ALA A CA 1
ATOM 1074 C C . ALA A 1 143 ? 21.753 1.331 -7.714 1.00 80.62 143 ALA A C 1
ATOM 1076 O O . ALA A 1 143 ? 20.630 1.483 -7.232 1.00 80.62 143 ALA A O 1
ATOM 1077 N N . LEU A 1 144 ? 22.674 0.559 -7.131 1.00 84.88 144 LEU A N 1
ATOM 1078 C CA . LEU A 1 144 ? 22.441 -0.209 -5.907 1.00 84.88 144 LEU A CA 1
ATOM 1079 C C . LEU A 1 144 ? 22.282 0.708 -4.683 1.00 84.88 144 LEU A C 1
ATOM 1081 O O . LEU A 1 144 ? 21.324 0.556 -3.923 1.00 84.88 144 LEU A O 1
ATOM 1085 N N . ILE A 1 145 ? 23.159 1.709 -4.533 1.00 86.31 145 ILE A N 1
ATOM 1086 C CA . ILE A 1 145 ? 23.086 2.711 -3.454 1.00 86.31 145 ILE A CA 1
ATOM 1087 C C . ILE A 1 145 ? 21.776 3.491 -3.544 1.00 86.31 145 ILE A C 1
ATOM 1089 O O . ILE A 1 145 ? 21.033 3.593 -2.569 1.00 86.31 145 ILE A O 1
ATOM 1093 N N . VAL A 1 146 ? 21.473 4.012 -4.728 1.00 83.50 146 VAL A N 1
ATOM 1094 C CA . VAL A 1 146 ? 20.263 4.782 -4.997 1.00 83.50 146 VAL A CA 1
ATOM 1095 C C . VAL A 1 146 ? 19.016 3.940 -4.735 1.00 83.50 146 VAL A C 1
ATOM 1097 O O . VAL A 1 146 ? 18.109 4.393 -4.044 1.00 83.50 146 VAL A O 1
ATOM 1100 N N . SER A 1 147 ? 18.973 2.693 -5.203 1.00 81.38 147 SER A N 1
ATOM 1101 C CA . SER A 1 147 ? 17.836 1.804 -4.939 1.00 81.38 147 SER A CA 1
ATOM 1102 C C . SER A 1 147 ? 17.665 1.532 -3.443 1.00 81.38 147 SER A C 1
ATOM 1104 O O . SER A 1 147 ? 16.546 1.579 -2.934 1.00 81.38 147 SER A O 1
ATOM 1106 N N . GLY A 1 148 ? 18.766 1.321 -2.714 1.00 86.88 148 GLY A N 1
ATOM 1107 C CA . GLY A 1 148 ? 18.750 1.141 -1.262 1.00 86.88 148 GLY A CA 1
ATOM 1108 C C . GLY A 1 148 ? 18.238 2.374 -0.512 1.00 86.88 148 GLY A C 1
ATOM 1109 O O . GLY A 1 148 ? 17.381 2.254 0.364 1.00 86.88 148 GLY A O 1
ATOM 1110 N N . VAL A 1 149 ? 18.700 3.570 -0.888 1.00 87.19 149 VAL A N 1
ATOM 1111 C CA . VAL A 1 149 ? 18.231 4.840 -0.308 1.00 87.19 149 VAL A CA 1
ATOM 1112 C C . VAL A 1 149 ? 16.759 5.079 -0.641 1.00 87.19 149 VAL A C 1
ATOM 1114 O O . VAL A 1 149 ? 15.989 5.435 0.249 1.00 87.19 149 VAL A O 1
ATOM 1117 N N . GLY A 1 150 ? 16.344 4.838 -1.885 1.00 86.25 150 GLY A N 1
ATOM 1118 C CA . GLY A 1 150 ? 14.954 4.975 -2.316 1.00 86.25 150 GLY A CA 1
ATOM 1119 C C . GLY A 1 150 ? 14.022 4.044 -1.542 1.00 86.25 150 GLY A C 1
ATOM 1120 O O . GLY A 1 150 ? 12.996 4.487 -1.025 1.00 86.25 150 GLY A O 1
ATOM 1121 N N . LEU A 1 151 ? 14.418 2.779 -1.372 1.00 86.75 151 LEU A N 1
ATOM 1122 C CA . LEU A 1 151 ? 13.678 1.808 -0.568 1.00 86.75 151 LEU A CA 1
ATOM 1123 C C . LEU A 1 151 ? 13.602 2.234 0.905 1.00 86.75 151 LEU A C 1
ATOM 1125 O O . LEU A 1 151 ? 12.536 2.163 1.515 1.00 86.75 151 LEU A O 1
ATOM 1129 N N . TYR A 1 152 ? 14.706 2.719 1.472 1.00 88.31 152 TYR A N 1
ATOM 1130 C CA . TYR A 1 152 ? 14.738 3.214 2.847 1.00 88.31 152 TYR A CA 1
ATOM 1131 C C . TYR A 1 152 ? 13.805 4.416 3.049 1.00 88.31 152 TYR A C 1
ATOM 1133 O O . TYR A 1 152 ? 13.004 4.426 3.985 1.00 88.31 152 TYR A O 1
ATOM 1141 N N . VAL A 1 153 ? 13.843 5.403 2.147 1.00 89.25 153 VAL A N 1
ATOM 1142 C CA . VAL A 1 153 ? 12.934 6.560 2.174 1.00 89.25 153 VAL A CA 1
ATOM 1143 C C . VAL A 1 153 ? 11.484 6.108 2.022 1.00 89.25 153 VAL A C 1
ATOM 1145 O O . VAL A 1 153 ? 10.628 6.556 2.781 1.00 89.25 153 VAL A O 1
ATOM 1148 N N . PHE A 1 154 ? 11.200 5.176 1.112 1.00 88.00 154 PHE A N 1
ATOM 1149 C CA . PHE A 1 154 ? 9.858 4.624 0.948 1.00 88.00 154 PHE A CA 1
ATOM 1150 C C . PHE A 1 154 ? 9.343 3.991 2.246 1.00 88.00 154 PHE A C 1
ATOM 1152 O O . PHE A 1 154 ? 8.247 4.324 2.691 1.00 88.00 154 PHE A O 1
ATOM 1159 N N . ILE A 1 155 ? 10.152 3.158 2.911 1.00 89.56 155 ILE A N 1
ATOM 1160 C CA . ILE A 1 155 ? 9.795 2.539 4.197 1.00 89.56 155 ILE A CA 1
ATOM 1161 C C . ILE A 1 155 ? 9.519 3.606 5.270 1.00 89.56 155 ILE A C 1
ATOM 1163 O O . ILE A 1 155 ? 8.546 3.485 6.016 1.00 89.56 155 ILE A O 1
ATOM 1167 N N . LEU A 1 156 ? 10.324 4.674 5.331 1.00 91.69 156 LEU A N 1
ATOM 1168 C CA . LEU A 1 156 ? 10.123 5.778 6.279 1.00 91.69 156 LEU A CA 1
ATOM 1169 C C . LEU A 1 156 ? 8.806 6.534 6.060 1.00 91.69 156 LEU A C 1
ATOM 1171 O O . LEU A 1 156 ? 8.214 7.022 7.026 1.00 91.69 156 LEU A O 1
ATOM 1175 N N . LEU A 1 157 ? 8.347 6.648 4.813 1.00 93.25 157 LEU A N 1
ATOM 1176 C CA . LEU A 1 157 ? 7.132 7.386 4.456 1.00 93.25 157 LEU A CA 1
ATOM 1177 C C . LEU A 1 157 ? 5.883 6.501 4.374 1.00 93.25 157 LEU A C 1
ATOM 1179 O O . LEU A 1 157 ? 4.769 7.015 4.452 1.00 93.25 157 LEU A O 1
ATOM 1183 N N . PHE A 1 158 ? 6.051 5.181 4.278 1.00 91.94 158 PHE A N 1
ATOM 1184 C CA . PHE A 1 158 ? 4.962 4.219 4.112 1.00 91.94 158 PHE A CA 1
ATOM 1185 C C . PHE A 1 158 ? 3.910 4.296 5.228 1.00 91.94 158 PHE A C 1
ATOM 1187 O O . PHE A 1 158 ? 2.728 4.071 4.980 1.00 91.94 158 PHE A O 1
ATOM 1194 N N . MET A 1 159 ? 4.310 4.659 6.454 1.00 93.94 159 MET A N 1
ATOM 1195 C CA . MET A 1 159 ? 3.390 4.772 7.591 1.00 93.94 159 MET A CA 1
ATOM 1196 C C . MET A 1 159 ? 2.551 6.058 7.598 1.00 93.94 159 MET A C 1
ATOM 1198 O O . MET A 1 159 ? 1.547 6.126 8.308 1.00 93.94 159 MET A O 1
ATOM 1202 N N . ALA A 1 160 ? 2.908 7.068 6.803 1.00 94.94 160 ALA A N 1
ATOM 1203 C CA . ALA A 1 160 ? 2.264 8.378 6.818 1.00 94.94 160 ALA A CA 1
ATOM 1204 C C . ALA A 1 160 ? 0.731 8.348 6.649 1.00 94.94 160 ALA A C 1
ATOM 1206 O O . ALA A 1 160 ? 0.060 8.967 7.478 1.00 94.94 160 ALA A O 1
ATOM 1207 N N . PRO A 1 161 ? 0.129 7.635 5.671 1.00 93.19 161 PRO A N 1
ATOM 1208 C CA . PRO A 1 161 ? -1.330 7.602 5.538 1.00 93.19 161 PRO A CA 1
ATOM 1209 C C . PRO A 1 161 ? -2.035 6.956 6.743 1.00 93.19 161 PRO A C 1
ATOM 1211 O O . PRO A 1 161 ? -3.119 7.394 7.128 1.00 93.19 161 PRO A O 1
ATOM 1214 N N . TYR A 1 162 ? -1.413 5.961 7.382 1.00 94.19 162 TYR A N 1
ATOM 1215 C CA . TYR A 1 162 ? -1.966 5.302 8.570 1.00 94.19 162 TYR A CA 1
ATOM 1216 C C . TYR A 1 162 ? -1.944 6.234 9.783 1.00 94.19 162 TYR A C 1
ATOM 1218 O O . TYR A 1 162 ? -2.943 6.362 10.488 1.00 94.19 162 TYR A O 1
A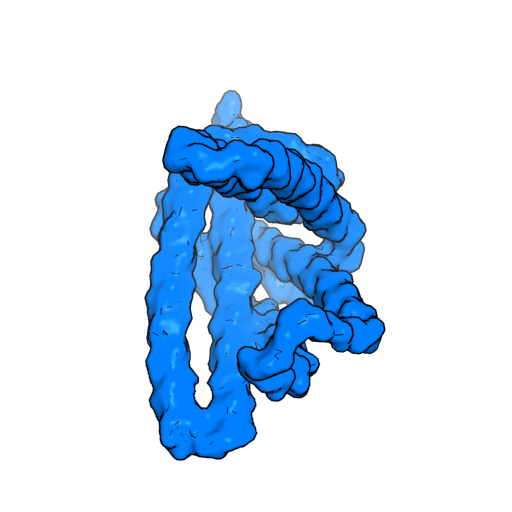TOM 1226 N N . ILE A 1 163 ? -0.822 6.927 9.994 1.00 94.25 163 ILE A N 1
ATOM 1227 C CA . ILE A 1 163 ? -0.641 7.891 11.088 1.00 94.25 163 ILE A CA 1
ATOM 1228 C C . ILE A 1 163 ? -1.588 9.076 10.930 1.00 94.25 163 ILE A C 1
ATOM 1230 O O . ILE A 1 163 ? -2.200 9.511 11.905 1.00 94.25 163 ILE A O 1
ATOM 1234 N N . LEU A 1 164 ? -1.732 9.570 9.698 1.00 95.38 164 LEU A N 1
ATOM 1235 C CA . LEU A 1 164 ? -2.631 10.668 9.372 1.00 95.38 164 LEU A CA 1
ATOM 1236 C C . LEU A 1 164 ? -4.047 10.402 9.880 1.00 95.38 164 LEU A C 1
ATOM 1238 O O . LEU A 1 164 ? -4.654 11.263 10.511 1.00 95.38 164 LEU A O 1
ATOM 1242 N N . ILE A 1 165 ? -4.557 9.200 9.619 1.00 92.31 165 ILE A N 1
ATOM 1243 C CA . ILE A 1 165 ? -5.922 8.819 9.978 1.00 92.31 165 ILE A CA 1
ATOM 1244 C C . ILE A 1 165 ? -6.016 8.439 11.456 1.00 92.31 165 ILE A C 1
ATOM 1246 O O . ILE A 1 165 ? -6.977 8.818 12.133 1.00 92.31 165 ILE A O 1
ATOM 1250 N N . ALA A 1 166 ? -5.011 7.740 11.989 1.00 92.19 166 ALA A N 1
ATOM 1251 C CA . ALA A 1 166 ? -4.962 7.362 13.396 1.00 92.19 166 ALA A CA 1
ATOM 1252 C C . ALA A 1 166 ? -5.002 8.584 14.328 1.00 92.19 166 ALA A C 1
ATOM 1254 O O . ALA A 1 166 ? -5.800 8.593 15.267 1.00 92.19 166 ALA A O 1
ATOM 1255 N N . ASP A 1 167 ? -4.234 9.632 14.020 1.00 92.44 167 ASP A N 1
ATOM 1256 C CA . ASP A 1 167 ? -4.114 10.825 14.867 1.00 92.44 167 ASP A CA 1
ATOM 1257 C C . ASP A 1 167 ? -4.910 12.043 14.380 1.00 92.44 167 ASP A C 1
ATOM 1259 O O . ASP A 1 167 ? -4.909 13.065 15.056 1.00 92.44 167 ASP A O 1
ATOM 1263 N N . ASP A 1 168 ? -5.584 11.954 13.230 1.00 91.25 168 ASP A N 1
ATOM 1264 C CA . ASP A 1 168 ? -6.360 13.056 12.635 1.00 91.25 168 ASP A CA 1
ATOM 1265 C C . ASP A 1 168 ? -5.517 14.328 12.376 1.00 91.25 168 ASP A C 1
ATOM 1267 O O . ASP A 1 168 ? -5.952 15.454 12.609 1.00 91.25 168 ASP A O 1
ATOM 1271 N N . ILE A 1 169 ? -4.286 14.150 11.879 1.00 93.25 169 ILE A N 1
ATOM 1272 C CA . ILE A 1 169 ? -3.318 15.239 11.644 1.00 93.25 169 ILE A CA 1
ATOM 1273 C C . ILE A 1 169 ? -3.189 15.626 10.161 1.00 93.25 169 ILE A C 1
ATOM 1275 O O . ILE A 1 169 ? -3.708 14.958 9.268 1.00 93.25 169 ILE A O 1
ATOM 1279 N N . GLY A 1 170 ? -2.505 16.740 9.882 1.00 92.56 170 GLY A N 1
ATOM 1280 C CA . GLY A 1 170 ? -2.226 17.193 8.514 1.00 92.56 170 GLY A CA 1
ATOM 1281 C C . GLY A 1 170 ? -1.140 16.367 7.792 1.00 92.56 170 GLY A C 1
ATOM 1282 O O . GLY A 1 170 ? -0.327 15.717 8.457 1.00 92.56 170 GLY A O 1
ATOM 1283 N N . PRO A 1 171 ? -1.060 16.430 6.445 1.00 92.75 171 PRO A N 1
ATOM 1284 C CA . PRO A 1 171 ? -0.142 15.614 5.634 1.00 92.75 171 PRO A CA 1
ATOM 1285 C C . PRO A 1 171 ? 1.337 15.759 6.005 1.00 92.75 171 PRO A C 1
ATOM 1287 O O . PRO A 1 171 ? 2.044 14.769 6.181 1.00 92.75 171 PRO A O 1
ATOM 1290 N N . VAL A 1 172 ? 1.803 16.997 6.185 1.00 92.69 172 VAL A N 1
ATOM 1291 C CA . VAL A 1 172 ? 3.208 17.287 6.516 1.00 92.69 172 VAL A CA 1
ATOM 1292 C C . VAL A 1 172 ? 3.567 16.746 7.901 1.00 92.69 172 VAL A C 1
ATOM 1294 O O . VAL A 1 172 ? 4.612 16.118 8.079 1.00 92.69 172 VAL A O 1
ATOM 1297 N N . SER A 1 173 ? 2.683 16.943 8.881 1.00 94.50 173 SER A N 1
ATOM 1298 C CA . SER A 1 173 ? 2.862 16.409 10.233 1.00 94.50 173 SER A CA 1
ATOM 1299 C C . SER A 1 173 ? 2.847 14.880 10.237 1.00 94.50 173 SER A C 1
ATOM 1301 O O . SER A 1 173 ? 3.639 14.272 10.955 1.00 94.50 173 SER A O 1
ATOM 1303 N N . ALA A 1 174 ? 2.013 14.255 9.399 1.00 94.44 174 ALA A N 1
ATOM 1304 C CA . ALA A 1 174 ? 1.975 12.806 9.234 1.00 94.44 174 ALA A CA 1
ATOM 1305 C C . ALA A 1 174 ? 3.286 12.244 8.670 1.00 94.44 174 ALA A C 1
ATOM 1307 O O . ALA A 1 174 ? 3.783 11.254 9.198 1.00 94.44 174 ALA A O 1
ATOM 1308 N N . LEU A 1 175 ? 3.897 12.896 7.674 1.00 93.69 175 LEU A N 1
ATOM 1309 C CA . LEU A 1 175 ? 5.200 12.478 7.135 1.00 93.69 175 LEU A CA 1
ATOM 1310 C C . LEU A 1 175 ? 6.312 12.591 8.181 1.00 93.69 175 LEU A C 1
ATOM 1312 O O . LEU A 1 175 ? 7.057 11.637 8.396 1.00 93.69 175 LEU A O 1
ATOM 1316 N N . LYS A 1 176 ? 6.395 13.727 8.887 1.00 94.62 176 LYS A N 1
ATOM 1317 C CA . LYS A 1 176 ? 7.392 13.922 9.955 1.00 94.62 176 LYS A CA 1
ATOM 1318 C C . LYS A 1 176 ? 7.242 12.868 11.052 1.00 94.62 176 LYS A C 1
ATOM 1320 O O . LYS A 1 176 ? 8.222 12.253 11.472 1.00 94.62 176 LYS A O 1
ATOM 1325 N N . LYS A 1 177 ? 6.004 12.622 11.485 1.00 94.69 177 LYS A N 1
ATOM 1326 C CA . LYS A 1 177 ? 5.706 11.618 12.506 1.00 94.69 177 LYS A CA 1
ATOM 1327 C C . LYS A 1 177 ? 5.965 10.195 12.009 1.00 94.69 177 LYS A C 1
ATOM 1329 O O . LYS A 1 177 ? 6.463 9.387 12.784 1.00 94.69 177 LYS A O 1
ATOM 1334 N N . SER A 1 178 ? 5.717 9.915 10.729 1.00 94.88 178 SER A N 1
ATOM 1335 C CA . SER A 1 178 ? 6.067 8.649 10.075 1.00 94.88 178 SER A CA 1
ATOM 1336 C C . SER A 1 178 ? 7.556 8.372 10.162 1.00 94.88 178 SER A C 1
ATOM 1338 O O . SER A 1 178 ? 7.937 7.325 10.669 1.00 94.88 178 SER A O 1
ATOM 1340 N N . ILE A 1 179 ? 8.403 9.330 9.784 1.00 94.56 179 ILE A N 1
ATOM 1341 C CA . ILE A 1 179 ? 9.861 9.158 9.838 1.00 94.56 179 ILE A CA 1
ATOM 1342 C C . ILE A 1 179 ? 10.317 8.818 11.262 1.00 94.56 179 ILE A C 1
ATOM 1344 O O . ILE A 1 179 ? 11.058 7.855 11.462 1.00 94.56 179 ILE A O 1
ATOM 1348 N N . ASN A 1 180 ? 9.843 9.571 12.257 1.00 94.31 180 ASN A N 1
ATOM 1349 C CA . ASN A 1 180 ? 10.216 9.349 13.655 1.00 94.31 180 ASN A CA 1
ATOM 1350 C C . ASN A 1 180 ? 9.714 7.995 14.173 1.00 94.31 180 ASN A C 1
ATOM 1352 O O . ASN A 1 180 ? 10.461 7.257 14.815 1.00 94.31 180 ASN A O 1
ATOM 1356 N N . PHE A 1 181 ? 8.469 7.643 13.851 1.00 93.81 181 PHE A N 1
ATOM 1357 C CA . PHE A 1 181 ? 7.873 6.371 14.241 1.00 93.81 181 PHE A CA 1
ATOM 1358 C C . PHE A 1 181 ? 8.602 5.183 13.606 1.00 93.81 181 PHE A C 1
ATOM 1360 O O . PHE A 1 181 ? 8.965 4.236 14.304 1.00 93.81 181 PHE A O 1
ATOM 1367 N N . VAL A 1 182 ? 8.858 5.236 12.295 1.00 93.25 182 VAL A N 1
ATOM 1368 C CA . VAL A 1 182 ? 9.520 4.145 11.579 1.00 93.25 182 VAL A CA 1
ATOM 1369 C C . VAL A 1 182 ? 10.954 3.970 12.054 1.00 93.25 182 VAL A C 1
ATOM 1371 O O . VAL A 1 182 ? 11.353 2.836 12.278 1.00 93.25 182 VAL A O 1
ATOM 1374 N N . ARG A 1 183 ? 11.712 5.044 12.311 1.00 92.38 183 ARG A N 1
ATOM 1375 C CA . ARG A 1 183 ? 13.072 4.928 12.871 1.00 92.38 183 ARG A CA 1
ATOM 1376 C C . ARG A 1 183 ? 13.092 4.216 14.225 1.00 92.38 183 ARG A C 1
ATOM 1378 O O . ARG A 1 183 ? 13.926 3.342 14.429 1.00 92.38 183 ARG A O 1
ATOM 1385 N N . GLY A 1 184 ? 12.152 4.533 15.116 1.00 90.06 184 GLY A N 1
ATOM 1386 C CA . GLY A 1 184 ? 12.058 3.888 16.431 1.00 90.06 184 GLY A CA 1
ATOM 1387 C C . GLY A 1 184 ? 11.527 2.448 16.398 1.00 90.06 184 GLY A C 1
ATOM 1388 O O . GLY A 1 184 ? 11.740 1.689 17.339 1.00 90.06 184 GLY A O 1
ATOM 1389 N N . CYS A 1 185 ? 10.829 2.050 15.331 1.00 90.81 185 CYS A N 1
ATOM 1390 C CA . CYS A 1 185 ? 10.168 0.746 15.214 1.00 90.81 185 CYS A CA 1
ATOM 1391 C C . CYS A 1 185 ? 10.555 -0.034 13.946 1.00 90.81 185 CYS A C 1
ATOM 1393 O O . CYS A 1 185 ? 9.814 -0.933 13.538 1.00 90.81 185 CYS A O 1
ATOM 1395 N N . LEU A 1 186 ? 11.703 0.270 13.332 1.00 90.06 186 LEU A N 1
ATOM 1396 C CA . LEU A 1 186 ? 12.050 -0.200 11.986 1.00 90.06 186 LEU A CA 1
ATOM 1397 C C . LEU A 1 186 ? 12.018 -1.725 11.889 1.00 90.06 186 LEU A C 1
ATOM 1399 O O . LEU A 1 186 ? 11.336 -2.268 11.025 1.00 90.06 186 LEU A O 1
ATOM 1403 N N . GLY A 1 187 ? 12.656 -2.421 12.834 1.00 89.69 187 GLY A N 1
ATOM 1404 C CA . GLY A 1 187 ? 12.679 -3.886 12.855 1.00 89.69 187 GLY A CA 1
ATOM 1405 C C . GLY A 1 187 ? 11.286 -4.514 12.950 1.00 89.69 187 GLY A C 1
ATOM 1406 O O . GLY A 1 187 ? 11.003 -5.494 12.265 1.00 89.69 187 GLY A O 1
ATOM 1407 N N . LYS A 1 188 ? 10.373 -3.921 13.732 1.00 91.25 188 LYS A N 1
ATOM 1408 C CA . LYS A 1 188 ? 8.998 -4.428 13.864 1.00 91.25 188 LYS A CA 1
ATOM 1409 C C . LYS A 1 188 ? 8.179 -4.193 12.594 1.00 91.25 188 LYS A C 1
ATOM 1411 O O . LYS A 1 188 ? 7.408 -5.064 12.206 1.00 91.25 188 LYS A O 1
ATOM 1416 N N . ILE A 1 189 ? 8.351 -3.039 11.948 1.00 92.06 189 ILE A N 1
ATOM 1417 C CA . ILE A 1 189 ? 7.665 -2.699 10.694 1.00 92.06 189 ILE A CA 1
ATOM 1418 C C . ILE A 1 189 ? 8.164 -3.586 9.557 1.00 92.06 189 ILE A C 1
ATOM 1420 O O . ILE A 1 189 ? 7.348 -4.163 8.846 1.00 92.06 189 ILE A O 1
ATOM 1424 N N . VAL A 1 190 ? 9.484 -3.734 9.417 1.00 92.06 190 VAL A N 1
ATOM 1425 C CA . VAL A 1 190 ? 10.098 -4.589 8.393 1.00 92.06 190 VAL A CA 1
ATOM 1426 C C . VAL A 1 190 ? 9.703 -6.044 8.608 1.00 92.06 190 VAL A C 1
ATOM 1428 O O . VAL A 1 190 ? 9.274 -6.697 7.665 1.00 92.06 190 VAL A O 1
ATOM 1431 N N . SER A 1 191 ? 9.763 -6.554 9.840 1.00 92.25 191 SER A N 1
ATOM 1432 C CA . SER A 1 191 ? 9.356 -7.934 10.120 1.00 92.25 191 SER A CA 1
ATOM 1433 C C . SER A 1 191 ? 7.858 -8.162 9.875 1.00 92.25 191 SER A C 1
ATOM 1435 O O . SER A 1 191 ? 7.499 -9.179 9.282 1.00 92.25 191 SER A O 1
ATOM 1437 N N . LEU A 1 192 ? 6.984 -7.206 10.226 1.00 93.62 192 LEU A N 1
ATOM 1438 C CA . LEU A 1 192 ? 5.564 -7.270 9.862 1.00 93.62 192 LEU A CA 1
ATOM 1439 C C . LEU A 1 192 ? 5.377 -7.266 8.339 1.00 93.62 192 LEU A C 1
ATOM 1441 O O . LEU A 1 192 ? 4.604 -8.066 7.822 1.00 93.62 192 LEU A O 1
ATOM 1445 N N . PHE A 1 193 ? 6.088 -6.392 7.625 1.00 92.56 193 PHE A N 1
ATOM 1446 C CA . PHE A 1 193 ? 6.024 -6.303 6.169 1.00 92.56 193 PHE A CA 1
ATOM 1447 C C . PHE A 1 193 ? 6.452 -7.618 5.512 1.00 92.56 193 PHE A C 1
ATOM 1449 O O . PHE A 1 193 ? 5.691 -8.170 4.726 1.00 92.56 193 PHE A O 1
ATOM 1456 N N . VAL A 1 194 ? 7.608 -8.173 5.891 1.00 93.44 194 VAL A N 1
ATOM 1457 C CA . VAL A 1 194 ? 8.099 -9.467 5.386 1.00 93.44 194 VAL A CA 1
ATOM 1458 C C . VAL A 1 194 ? 7.089 -10.577 5.664 1.00 93.44 194 VAL A C 1
ATOM 1460 O O . VAL A 1 194 ? 6.778 -11.363 4.773 1.00 93.44 194 VAL A O 1
ATOM 1463 N N . MET A 1 195 ? 6.521 -10.622 6.870 1.00 94.75 195 MET A N 1
ATOM 1464 C CA . MET A 1 195 ? 5.519 -11.625 7.223 1.00 94.75 195 MET A CA 1
ATOM 1465 C C . MET A 1 195 ? 4.250 -11.500 6.368 1.00 94.75 195 MET A C 1
ATOM 1467 O O . MET A 1 195 ? 3.748 -12.503 5.865 1.00 94.75 195 MET A O 1
ATOM 1471 N N . LEU A 1 196 ? 3.751 -10.279 6.157 1.00 93.19 196 LEU A N 1
ATOM 1472 C CA . LEU A 1 196 ? 2.595 -10.024 5.296 1.00 93.19 196 LEU A CA 1
ATOM 1473 C C . LEU A 1 196 ? 2.890 -10.347 3.829 1.00 93.19 196 LEU A C 1
ATOM 1475 O O . LEU A 1 196 ? 2.019 -10.890 3.154 1.00 93.19 196 LEU A O 1
ATOM 1479 N N . VAL A 1 197 ? 4.107 -10.082 3.347 1.00 93.06 197 VAL A N 1
ATOM 1480 C CA . VAL A 1 197 ? 4.550 -10.481 2.005 1.00 93.06 197 VAL A CA 1
ATOM 1481 C C . VAL A 1 197 ? 4.536 -11.999 1.874 1.00 93.06 197 VAL A C 1
ATOM 1483 O O . VAL A 1 197 ? 3.917 -12.498 0.944 1.00 93.06 197 VAL A O 1
ATOM 1486 N N . LEU A 1 198 ? 5.125 -12.744 2.814 1.00 94.81 198 LEU A N 1
ATOM 1487 C CA . LEU A 1 198 ? 5.126 -14.213 2.779 1.00 94.81 198 LEU A CA 1
ATOM 1488 C C . LEU A 1 198 ? 3.706 -14.792 2.771 1.00 94.81 198 LEU A C 1
ATOM 1490 O O . LEU A 1 198 ? 3.414 -15.704 2.003 1.00 94.81 198 LEU A O 1
ATOM 1494 N N . ILE A 1 199 ? 2.808 -14.231 3.582 1.00 92.50 199 ILE A N 1
ATOM 1495 C CA . ILE A 1 199 ? 1.393 -14.616 3.611 1.00 92.50 199 ILE A CA 1
ATOM 1496 C C . ILE A 1 199 ? 0.718 -14.314 2.270 1.00 92.50 199 ILE A C 1
ATOM 1498 O O . ILE A 1 199 ? 0.031 -15.169 1.718 1.00 92.50 199 ILE A O 1
ATOM 1502 N N . THR A 1 200 ? 0.925 -13.113 1.730 1.00 91.31 200 THR A N 1
ATOM 1503 C CA . THR A 1 200 ? 0.318 -12.682 0.463 1.00 91.31 200 THR A CA 1
ATOM 1504 C C . THR A 1 200 ? 0.837 -13.521 -0.703 1.00 91.31 200 THR A C 1
ATOM 1506 O O . THR A 1 200 ? 0.051 -13.923 -1.552 1.00 91.31 200 THR A O 1
ATOM 1509 N N . VAL A 1 201 ? 2.131 -13.851 -0.718 1.00 93.25 201 VAL A N 1
ATOM 1510 C CA . VAL A 1 201 ? 2.745 -14.758 -1.698 1.00 93.25 201 VAL A CA 1
ATOM 1511 C C . VAL A 1 201 ? 2.178 -16.167 -1.555 1.00 93.25 201 VAL A C 1
ATOM 1513 O O . VAL A 1 201 ? 1.799 -16.761 -2.557 1.00 93.25 201 VAL A O 1
ATOM 1516 N N . GLY A 1 202 ? 2.061 -16.691 -0.332 1.00 92.44 202 GLY A N 1
ATOM 1517 C CA . GLY A 1 202 ? 1.504 -18.022 -0.089 1.00 92.44 202 GLY A CA 1
ATOM 1518 C C . GLY A 1 202 ? 0.052 -18.147 -0.553 1.00 92.44 202 GLY A C 1
ATOM 1519 O O . GLY A 1 202 ? -0.285 -19.067 -1.294 1.00 92.44 202 GLY A O 1
ATOM 1520 N N . ILE A 1 203 ? -0.806 -17.191 -0.183 1.00 90.12 203 ILE A N 1
ATOM 1521 C CA . ILE A 1 203 ? -2.205 -17.177 -0.632 1.00 90.12 203 ILE A CA 1
ATOM 1522 C C . ILE A 1 203 ? -2.277 -16.925 -2.145 1.00 90.12 203 ILE A C 1
ATOM 1524 O O . ILE A 1 203 ? -3.026 -17.606 -2.841 1.00 90.12 203 ILE A O 1
ATOM 1528 N N . GLY A 1 204 ? -1.475 -15.995 -2.669 1.00 90.56 204 GLY A N 1
ATOM 1529 C CA . GLY A 1 204 ? -1.407 -15.684 -4.096 1.00 90.56 204 GLY A CA 1
ATOM 1530 C C . GLY A 1 204 ? -0.970 -16.878 -4.945 1.00 90.56 204 GLY A C 1
ATOM 1531 O O . GLY A 1 204 ? -1.526 -17.089 -6.017 1.00 90.56 204 GLY A O 1
ATOM 1532 N N . PHE A 1 205 ? -0.046 -17.703 -4.449 1.00 92.25 205 PHE A N 1
ATOM 1533 C CA . PHE A 1 205 ? 0.357 -18.953 -5.092 1.00 92.25 205 PHE A CA 1
ATOM 1534 C C . PHE A 1 205 ? -0.813 -19.938 -5.175 1.00 92.25 205 PHE A C 1
ATOM 1536 O O . PHE A 1 205 ? -1.117 -20.431 -6.258 1.00 92.25 205 PHE A O 1
ATOM 1543 N N . VAL A 1 206 ? -1.522 -20.173 -4.064 1.00 91.38 206 VAL A N 1
ATOM 1544 C CA . VAL A 1 206 ? -2.700 -21.060 -4.038 1.00 91.38 206 VAL A CA 1
ATOM 1545 C C . VAL A 1 206 ? -3.788 -20.555 -4.989 1.00 91.38 206 VAL A C 1
ATOM 1547 O O . VAL A 1 206 ? -4.303 -21.317 -5.805 1.00 91.38 206 VAL A O 1
ATOM 1550 N N . VAL A 1 207 ? -4.098 -19.257 -4.936 1.00 89.19 207 VAL A N 1
ATOM 1551 C CA . VAL A 1 207 ? -5.060 -18.611 -5.839 1.00 89.19 207 VAL A CA 1
ATOM 1552 C C . VAL A 1 207 ? -4.618 -18.734 -7.298 1.00 89.19 207 VAL A C 1
ATOM 1554 O O . VAL A 1 207 ? -5.444 -19.035 -8.154 1.00 89.19 207 VAL A O 1
ATOM 1557 N N . GLY A 1 208 ? -3.329 -18.550 -7.584 1.00 88.12 208 GLY A N 1
ATOM 1558 C CA . GLY A 1 208 ? -2.755 -18.672 -8.922 1.00 88.12 208 GLY A CA 1
ATOM 1559 C C . GLY A 1 208 ? -2.855 -20.088 -9.486 1.00 88.12 208 GLY A C 1
ATOM 1560 O O . GLY A 1 208 ? -3.244 -20.255 -10.639 1.00 88.12 208 GLY A O 1
ATOM 1561 N N . VAL A 1 209 ? -2.583 -21.111 -8.670 1.00 90.38 209 VAL A N 1
ATOM 1562 C CA . VAL A 1 209 ? -2.758 -22.519 -9.060 1.00 90.38 209 VAL A CA 1
ATOM 1563 C C . VAL A 1 209 ? -4.226 -22.809 -9.379 1.00 90.38 209 VAL A C 1
ATOM 1565 O O . VAL A 1 209 ? -4.523 -23.361 -10.437 1.00 90.38 209 VAL A O 1
ATOM 1568 N N . ILE A 1 210 ? -5.153 -22.383 -8.515 1.00 87.62 210 ILE A N 1
ATOM 1569 C CA . ILE A 1 210 ? -6.597 -22.559 -8.734 1.00 87.62 210 ILE A CA 1
ATOM 1570 C C . ILE A 1 210 ? -7.038 -21.843 -10.018 1.00 87.62 210 ILE A C 1
ATOM 1572 O O . ILE A 1 210 ? -7.705 -22.438 -10.861 1.00 87.62 210 ILE A O 1
ATOM 1576 N N . ALA A 1 211 ? -6.628 -20.588 -10.203 1.00 86.12 211 ALA A N 1
ATOM 1577 C CA . ALA A 1 211 ? -6.920 -19.802 -11.398 1.00 86.12 211 ALA A CA 1
ATOM 1578 C C . ALA A 1 211 ? -6.374 -20.465 -12.674 1.00 86.12 211 ALA A C 1
ATOM 1580 O O . ALA A 1 211 ? -7.077 -20.529 -13.684 1.00 86.12 211 ALA A O 1
ATOM 1581 N N . GLY A 1 212 ? -5.152 -21.003 -12.626 1.00 85.56 212 GLY A N 1
ATOM 1582 C CA . GLY A 1 212 ? -4.538 -21.731 -13.735 1.00 85.56 212 GLY A CA 1
ATOM 1583 C C . GLY A 1 212 ? -5.336 -22.975 -14.123 1.00 85.56 212 GLY A C 1
ATOM 1584 O O . GLY A 1 212 ? -5.654 -23.157 -15.297 1.00 85.56 212 GLY A O 1
ATOM 1585 N N . LEU A 1 213 ? -5.739 -23.782 -13.138 1.00 88.81 213 LEU A N 1
ATOM 1586 C CA . LEU A 1 213 ? -6.572 -24.969 -13.362 1.00 88.81 213 LEU A CA 1
ATOM 1587 C C . LEU A 1 213 ? -7.945 -24.610 -13.948 1.00 88.81 213 LEU A C 1
ATOM 1589 O O . LEU A 1 213 ? -8.392 -25.250 -14.898 1.00 88.81 213 LEU A O 1
ATOM 1593 N N . ILE A 1 214 ? -8.588 -23.555 -13.438 1.00 86.31 214 ILE A N 1
ATOM 1594 C CA . ILE A 1 214 ? -9.871 -23.064 -13.962 1.00 86.31 214 ILE A CA 1
ATOM 1595 C C . ILE A 1 214 ? -9.725 -22.605 -15.412 1.00 86.31 214 ILE A C 1
ATOM 1597 O O . ILE A 1 214 ? -10.573 -22.925 -16.236 1.00 86.31 214 ILE A O 1
ATOM 1601 N N . THR A 1 215 ? -8.653 -21.887 -15.743 1.00 84.31 215 THR A N 1
ATOM 1602 C CA . THR A 1 215 ? -8.425 -21.377 -17.106 1.00 84.31 215 THR A CA 1
ATOM 1603 C C . THR A 1 215 ? -8.124 -22.507 -18.094 1.00 84.31 215 THR A C 1
ATOM 1605 O O . THR A 1 215 ? -8.517 -22.437 -19.256 1.00 84.31 215 THR A O 1
ATOM 1608 N N . LEU A 1 216 ? -7.460 -23.574 -17.637 1.00 86.12 216 LEU A N 1
ATOM 1609 C CA . LEU A 1 216 ? -7.243 -24.786 -18.431 1.00 86.12 216 LEU A CA 1
ATOM 1610 C C . LEU A 1 216 ? -8.557 -25.536 -18.699 1.00 86.12 216 LEU A C 1
ATOM 1612 O O . LEU A 1 216 ? -8.753 -26.045 -19.803 1.00 86.12 216 LEU A O 1
ATOM 1616 N N . ALA A 1 217 ? -9.458 -25.583 -17.714 1.00 87.81 217 ALA A N 1
ATOM 1617 C CA . ALA A 1 217 ? -10.755 -26.249 -17.831 1.00 87.81 217 ALA A CA 1
ATOM 1618 C C . ALA A 1 217 ? -11.788 -25.425 -18.625 1.00 87.81 217 ALA A C 1
ATOM 1620 O O . ALA A 1 217 ? -12.551 -25.976 -19.418 1.00 87.81 217 ALA A O 1
ATOM 1621 N N . LEU A 1 218 ? -11.811 -24.104 -18.432 1.00 85.44 218 LEU A N 1
ATOM 1622 C CA . LEU A 1 218 ? -12.759 -23.168 -19.034 1.00 85.44 218 LEU A CA 1
ATOM 1623 C C . LEU A 1 218 ? -12.030 -22.261 -20.027 1.00 85.44 218 LEU A C 1
ATOM 1625 O O . LEU A 1 218 ? -11.423 -21.255 -19.661 1.00 85.44 218 LEU A O 1
ATOM 1629 N N . LYS A 1 219 ? -12.112 -22.614 -21.311 1.00 81.19 219 LYS A N 1
ATOM 1630 C CA . LYS A 1 219 ? -11.494 -21.836 -22.391 1.00 81.19 219 LYS A CA 1
ATOM 1631 C C . LYS A 1 219 ? -12.218 -20.501 -22.611 1.00 81.19 219 LYS A C 1
ATOM 1633 O O . LYS A 1 219 ? -13.443 -20.413 -22.538 1.00 81.19 219 LYS A O 1
ATOM 1638 N N . GLY A 1 220 ? -11.449 -19.474 -22.966 1.00 80.00 220 GLY A N 1
ATOM 1639 C CA . GLY A 1 220 ? -11.966 -18.186 -23.436 1.00 80.00 220 GLY A CA 1
ATOM 1640 C C . GLY A 1 220 ? -12.442 -17.241 -22.326 1.00 80.00 220 GLY A C 1
ATOM 1641 O O . GLY A 1 220 ? -11.886 -17.205 -21.228 1.00 80.00 220 GLY A O 1
ATOM 1642 N N . ALA A 1 221 ? -13.465 -16.438 -22.634 1.00 78.94 221 ALA A N 1
ATOM 1643 C CA . ALA A 1 221 ? -13.931 -15.340 -21.781 1.00 78.94 221 ALA A CA 1
ATOM 1644 C C . ALA A 1 221 ? -14.457 -15.801 -20.408 1.00 78.94 221 ALA A C 1
ATOM 1646 O O . ALA A 1 221 ? -14.271 -15.101 -19.414 1.00 78.94 221 ALA A O 1
ATOM 1647 N N . ALA A 1 222 ? -15.060 -16.992 -20.325 1.00 82.56 222 ALA A N 1
ATOM 1648 C CA . ALA A 1 222 ? -15.587 -17.531 -19.071 1.00 82.56 222 ALA A CA 1
ATOM 1649 C C . ALA A 1 222 ? -14.480 -17.783 -18.029 1.00 82.56 222 ALA A C 1
ATOM 1651 O O . ALA A 1 222 ? -14.639 -17.419 -16.863 1.00 82.56 222 ALA A O 1
ATOM 1652 N N . GLY A 1 223 ? -13.334 -18.330 -18.455 1.00 83.31 223 GLY A N 1
ATOM 1653 C CA . GLY A 1 223 ? -12.173 -18.520 -17.584 1.00 83.31 223 GLY A CA 1
ATOM 1654 C C . GLY A 1 223 ? -11.626 -17.188 -17.066 1.00 83.31 223 GLY A C 1
ATOM 1655 O O . GLY A 1 223 ? -11.407 -17.033 -15.867 1.00 83.31 223 GLY A O 1
ATOM 1656 N N . GLN A 1 224 ? -11.502 -16.185 -17.943 1.00 81.62 224 GLN A N 1
ATOM 1657 C CA . GLN A 1 224 ? -11.017 -14.850 -17.566 1.00 81.62 224 GLN A CA 1
ATOM 1658 C C . GLN A 1 224 ? -11.925 -14.152 -16.544 1.00 81.62 224 GLN A C 1
ATOM 1660 O O . GLN A 1 224 ? -11.425 -13.548 -15.595 1.00 81.62 224 GLN A O 1
ATOM 1665 N N . ILE A 1 225 ? -13.249 -14.266 -16.698 1.00 85.50 225 ILE A N 1
ATOM 1666 C CA . ILE A 1 225 ? -14.224 -13.704 -15.753 1.00 85.50 225 ILE A CA 1
ATOM 1667 C C . ILE A 1 225 ? -14.040 -14.318 -14.362 1.00 85.50 225 ILE A C 1
ATOM 1669 O O . ILE A 1 225 ? -13.945 -13.587 -13.376 1.00 85.50 225 ILE A O 1
ATOM 1673 N N . ILE A 1 226 ? -13.941 -15.648 -14.268 1.00 86.50 226 ILE A N 1
ATOM 1674 C CA . ILE A 1 226 ? -13.793 -16.336 -12.978 1.00 86.50 226 ILE A CA 1
ATOM 1675 C C . ILE A 1 226 ? -12.461 -15.974 -12.318 1.00 86.50 226 ILE A C 1
ATOM 1677 O O . ILE A 1 226 ? -12.436 -15.663 -11.128 1.00 86.50 226 ILE A O 1
ATOM 1681 N N . VAL A 1 227 ? -11.367 -15.937 -13.083 1.00 86.81 227 VAL A N 1
ATOM 1682 C CA . VAL A 1 227 ? -10.066 -15.485 -12.568 1.00 86.81 227 VAL A CA 1
ATOM 1683 C C . VAL A 1 227 ? -10.153 -14.048 -12.050 1.00 86.81 227 VAL A C 1
ATOM 1685 O O . VAL A 1 227 ? -9.654 -13.767 -10.962 1.00 86.81 227 VAL A O 1
ATOM 1688 N N . GLY A 1 228 ? -10.844 -13.155 -12.765 1.00 86.62 228 GLY A N 1
ATOM 1689 C CA . GLY A 1 228 ? -11.083 -11.779 -12.328 1.00 86.62 228 GLY A CA 1
ATOM 1690 C C . GLY A 1 228 ? -11.857 -11.691 -11.010 1.00 86.62 228 GLY A C 1
ATOM 1691 O O . GLY A 1 228 ? -11.494 -10.900 -10.137 1.00 86.62 228 GLY A O 1
ATOM 1692 N N . ILE A 1 229 ? -12.873 -12.538 -10.822 1.00 89.69 229 ILE A N 1
ATOM 1693 C CA . ILE A 1 229 ? -13.643 -12.636 -9.572 1.00 89.69 229 ILE A CA 1
ATOM 1694 C C . ILE A 1 229 ? -12.745 -13.098 -8.420 1.00 89.69 229 ILE A C 1
ATOM 1696 O O . ILE A 1 229 ? -12.680 -12.433 -7.385 1.00 89.69 229 ILE A O 1
ATOM 1700 N N . VAL A 1 230 ? -12.011 -14.200 -8.595 1.00 89.81 230 VAL A N 1
ATOM 1701 C CA . VAL A 1 230 ? -11.140 -14.751 -7.543 1.00 89.81 230 VAL A CA 1
ATOM 1702 C C . VAL A 1 230 ? -10.026 -13.761 -7.184 1.00 89.81 230 VAL A C 1
ATOM 1704 O O . VAL A 1 230 ? -9.793 -13.495 -6.003 1.00 89.81 230 VAL A O 1
ATOM 1707 N N . ALA A 1 231 ? -9.384 -13.151 -8.184 1.00 88.94 231 ALA A N 1
ATOM 1708 C CA . ALA A 1 231 ? -8.356 -12.136 -7.975 1.00 88.94 231 ALA A CA 1
ATOM 1709 C C . ALA A 1 231 ? -8.911 -10.901 -7.250 1.00 88.94 231 ALA A C 1
ATOM 1711 O O . ALA A 1 231 ? -8.266 -10.374 -6.345 1.00 88.94 231 ALA A O 1
ATOM 1712 N N . SER A 1 232 ? -10.128 -10.463 -7.587 1.00 91.31 232 SER A N 1
ATOM 1713 C CA . SER A 1 232 ? -10.785 -9.337 -6.913 1.00 91.31 232 SER A CA 1
ATOM 1714 C C . SER A 1 232 ? -11.101 -9.655 -5.454 1.00 91.31 232 SER A C 1
ATOM 1716 O O . SER A 1 232 ? -10.879 -8.808 -4.588 1.00 91.31 232 SER A O 1
ATOM 1718 N N . ALA A 1 233 ? -11.565 -10.870 -5.149 1.00 91.44 233 ALA A N 1
ATOM 1719 C CA . ALA A 1 233 ? -11.811 -11.310 -3.775 1.00 91.44 233 ALA A CA 1
ATOM 1720 C C . ALA A 1 233 ? -10.513 -11.323 -2.956 1.00 91.44 233 ALA A C 1
ATOM 1722 O O . ALA A 1 233 ? -10.460 -10.749 -1.866 1.00 91.44 233 ALA A O 1
ATOM 1723 N N . PHE A 1 234 ? -9.443 -11.886 -3.523 1.00 91.00 234 PHE A N 1
ATOM 1724 C CA . PHE A 1 234 ? -8.124 -11.903 -2.900 1.00 91.00 234 PHE A CA 1
ATOM 1725 C C . PHE A 1 234 ? -7.573 -10.491 -2.661 1.00 91.00 234 PHE A C 1
ATOM 1727 O O . PHE A 1 234 ? -7.221 -10.151 -1.531 1.00 91.00 234 PHE A O 1
ATOM 1734 N N . ASN A 1 235 ? -7.574 -9.633 -3.684 1.00 91.75 235 ASN A N 1
ATOM 1735 C CA . ASN A 1 235 ? -7.103 -8.251 -3.572 1.00 91.75 235 ASN A CA 1
ATOM 1736 C C . ASN A 1 235 ? -7.888 -7.466 -2.519 1.00 91.75 235 ASN A C 1
ATOM 1738 O O . ASN A 1 235 ? -7.312 -6.688 -1.766 1.00 91.75 235 ASN A O 1
ATOM 1742 N N . SER A 1 236 ? -9.196 -7.697 -2.417 1.00 93.44 236 SER A N 1
ATOM 1743 C CA . SER A 1 236 ? -10.039 -7.052 -1.404 1.00 93.44 236 SER A CA 1
ATOM 1744 C C . SER A 1 236 ? -9.661 -7.489 0.000 1.00 93.44 236 SER A C 1
ATOM 1746 O O . SER A 1 236 ? -9.553 -6.650 0.891 1.00 93.44 236 SER A O 1
ATOM 1748 N N . TYR A 1 237 ? -9.389 -8.781 0.184 1.00 93.31 237 TYR A N 1
ATOM 1749 C CA . TYR A 1 237 ? -8.913 -9.317 1.453 1.00 93.31 237 TYR A CA 1
ATOM 1750 C C . TYR A 1 237 ? -7.578 -8.707 1.874 1.00 93.31 237 TYR A C 1
ATOM 1752 O O . TYR A 1 237 ? -7.444 -8.196 2.987 1.00 93.31 237 TYR A O 1
ATOM 1760 N N . VAL A 1 238 ? -6.610 -8.686 0.960 1.00 92.75 238 VAL A N 1
ATOM 1761 C CA . VAL A 1 238 ? -5.278 -8.113 1.185 1.00 92.75 238 VAL A CA 1
ATOM 1762 C C . VAL A 1 238 ? -5.367 -6.610 1.482 1.00 92.75 238 VAL A C 1
ATOM 1764 O O . VAL A 1 238 ? -4.730 -6.136 2.425 1.00 92.75 238 VAL A O 1
ATOM 1767 N N . ASN A 1 239 ? -6.226 -5.878 0.765 1.00 91.94 239 ASN A N 1
ATOM 1768 C CA . ASN A 1 239 ? -6.463 -4.444 0.959 1.00 91.94 239 ASN A CA 1
ATOM 1769 C C . ASN A 1 239 ? -7.150 -4.097 2.290 1.00 91.94 239 ASN A C 1
ATOM 1771 O O . ASN A 1 239 ? -7.149 -2.932 2.676 1.00 91.94 239 ASN A O 1
ATOM 1775 N N . VAL A 1 240 ? -7.711 -5.071 3.011 1.00 93.81 240 VAL A N 1
ATOM 1776 C CA . VAL A 1 240 ? -8.169 -4.890 4.399 1.00 93.81 240 VAL A CA 1
ATOM 1777 C C . VAL A 1 240 ? -7.104 -5.360 5.385 1.00 93.81 240 VAL A C 1
ATOM 1779 O O . VAL A 1 240 ? -6.808 -4.663 6.358 1.00 93.81 240 VAL A O 1
ATOM 1782 N N . LEU A 1 241 ? -6.504 -6.523 5.126 1.00 94.50 241 LEU A N 1
ATOM 1783 C CA . LEU A 1 241 ? -5.550 -7.171 6.020 1.00 94.50 241 LEU A CA 1
ATOM 1784 C C . LEU A 1 241 ? -4.287 -6.331 6.233 1.00 94.50 241 LEU A C 1
ATOM 1786 O O . LEU A 1 241 ? -3.902 -6.112 7.385 1.00 94.50 241 LEU A O 1
ATOM 1790 N N . LEU A 1 242 ? -3.649 -5.854 5.154 1.00 93.81 242 LEU A N 1
ATOM 1791 C CA . LEU A 1 242 ? -2.432 -5.040 5.258 1.00 93.81 242 LEU A CA 1
ATOM 1792 C C . LEU A 1 242 ? -2.709 -3.773 6.076 1.00 93.81 242 LEU A C 1
ATOM 1794 O O . LEU A 1 242 ? -2.027 -3.559 7.085 1.00 93.81 242 LEU A O 1
ATOM 1798 N N . PRO A 1 243 ? -3.722 -2.958 5.717 1.00 94.00 243 PRO A N 1
ATOM 1799 C CA . PRO A 1 243 ? -3.999 -1.747 6.464 1.00 94.00 243 PRO A CA 1
ATOM 1800 C C . PRO A 1 243 ? -4.396 -1.979 7.916 1.00 94.00 243 PRO A C 1
ATOM 1802 O O . PRO A 1 243 ? -3.951 -1.230 8.783 1.00 94.00 243 PRO A O 1
ATOM 1805 N N . ALA A 1 244 ? -5.160 -3.034 8.210 1.00 93.88 244 ALA A N 1
ATOM 1806 C CA . ALA A 1 244 ? -5.502 -3.389 9.583 1.00 93.88 244 ALA A CA 1
ATOM 1807 C C . ALA A 1 244 ? -4.247 -3.707 10.412 1.00 93.88 244 ALA A C 1
ATOM 1809 O O . ALA A 1 244 ? -4.097 -3.197 11.522 1.00 93.88 244 ALA A O 1
ATOM 1810 N N . CYS A 1 245 ? -3.314 -4.497 9.869 1.00 94.81 245 CYS A N 1
ATOM 1811 C CA . CYS A 1 245 ? -2.064 -4.841 10.549 1.00 94.81 245 CYS A CA 1
ATOM 1812 C C . CYS A 1 245 ? -1.182 -3.610 10.804 1.00 94.81 245 CYS A C 1
ATOM 1814 O O . CYS A 1 245 ? -0.658 -3.442 11.909 1.00 94.81 245 CYS A O 1
ATOM 1816 N N . PHE A 1 246 ? -1.035 -2.732 9.808 1.00 94.81 246 PHE A N 1
ATOM 1817 C CA . PHE A 1 246 ? -0.220 -1.522 9.938 1.00 94.81 246 PHE A CA 1
ATOM 1818 C C . PHE A 1 246 ? -0.847 -0.470 10.858 1.00 94.81 246 PHE A C 1
ATOM 1820 O O . PHE A 1 246 ? -0.153 0.205 11.620 1.00 94.81 246 PHE A O 1
ATOM 1827 N N . LEU A 1 247 ? -2.171 -0.374 10.871 1.00 94.31 247 LEU A N 1
ATOM 1828 C CA . LEU A 1 247 ? -2.867 0.494 11.808 1.00 94.31 247 LEU A CA 1
ATOM 1829 C C . LEU A 1 247 ? -2.773 -0.046 13.244 1.00 94.31 247 LEU A C 1
ATOM 1831 O O . LEU A 1 247 ? -2.521 0.719 14.174 1.00 94.31 247 LEU A O 1
ATOM 1835 N N . LEU A 1 248 ? -2.887 -1.366 13.433 1.00 93.31 248 LEU A N 1
ATOM 1836 C CA . LEU A 1 248 ? -2.702 -2.016 14.733 1.00 93.31 248 LEU A CA 1
ATOM 1837 C C . LEU A 1 248 ? -1.291 -1.809 15.288 1.00 93.31 248 LEU A C 1
ATOM 1839 O O . LEU A 1 248 ? -1.154 -1.427 16.451 1.00 93.31 248 LEU A O 1
ATOM 1843 N N . ILE A 1 249 ? -0.243 -2.039 14.487 1.00 93.38 249 ILE A N 1
ATOM 1844 C CA . ILE A 1 249 ? 1.134 -1.854 14.965 1.00 93.38 249 ILE A CA 1
ATOM 1845 C C . ILE A 1 249 ? 1.389 -0.397 15.349 1.00 93.38 249 ILE A C 1
ATOM 1847 O O . ILE A 1 249 ? 2.037 -0.140 16.363 1.00 93.38 249 ILE A O 1
ATOM 1851 N N . TYR A 1 250 ? 0.825 0.554 14.599 1.00 93.19 250 TYR A N 1
ATOM 1852 C CA . TYR A 1 250 ? 0.918 1.965 14.939 1.00 93.19 250 TYR A CA 1
ATOM 1853 C C . TYR A 1 250 ? 0.215 2.286 16.261 1.00 93.19 250 TYR A C 1
ATOM 1855 O O . TYR A 1 250 ? 0.818 2.867 17.164 1.00 93.19 250 TYR A O 1
ATOM 1863 N N . LEU A 1 251 ? -1.045 1.876 16.417 1.00 90.62 251 LEU A N 1
ATOM 1864 C CA . LEU A 1 251 ? -1.842 2.167 17.611 1.00 90.62 251 LEU A CA 1
ATOM 1865 C C . LEU A 1 251 ? -1.277 1.505 18.876 1.00 90.62 251 LEU A C 1
ATOM 1867 O O . LEU A 1 251 ? -1.326 2.096 19.953 1.00 90.62 251 LEU A O 1
ATOM 1871 N N . VAL A 1 252 ? -0.719 0.298 18.764 1.00 90.12 252 VAL A N 1
ATOM 1872 C CA . VAL A 1 252 ? -0.112 -0.409 19.902 1.00 90.12 252 VAL A CA 1
ATOM 1873 C C . VAL A 1 252 ? 1.225 0.223 20.291 1.00 90.12 252 VAL A C 1
ATOM 1875 O O . VAL A 1 252 ? 1.454 0.496 21.469 1.00 90.12 252 VAL A O 1
ATOM 1878 N N . SER A 1 253 ? 2.098 0.500 19.320 1.00 87.38 253 SER A N 1
ATOM 1879 C CA . SER A 1 253 ? 3.414 1.089 19.594 1.00 87.38 253 SER A CA 1
ATOM 1880 C C . SER A 1 253 ? 3.326 2.552 20.043 1.00 87.38 253 SER A C 1
ATOM 1882 O O . SER A 1 253 ? 4.091 2.968 20.908 1.00 87.38 253 SER A O 1
ATOM 1884 N N . SER A 1 254 ? 2.379 3.334 19.514 1.00 84.31 254 SER A N 1
ATOM 1885 C CA . SER A 1 254 ? 2.198 4.742 19.905 1.00 84.31 254 SER A CA 1
ATOM 1886 C C . SER A 1 254 ? 1.661 4.906 21.329 1.00 84.31 254 SER A C 1
ATOM 1888 O O . SER A 1 254 ? 2.072 5.833 22.024 1.00 84.31 254 SER A O 1
ATOM 1890 N N . LYS A 1 255 ? 0.793 3.998 21.800 1.00 77.56 255 LYS A N 1
ATOM 1891 C CA . LYS A 1 255 ? 0.321 3.985 23.196 1.00 77.56 255 LYS A CA 1
ATOM 1892 C C . LYS A 1 255 ? 1.444 3.665 24.182 1.00 77.56 255 LYS A C 1
ATOM 1894 O O . LYS A 1 255 ? 1.548 4.331 25.204 1.00 77.56 255 LYS A O 1
ATOM 1899 N N . SER A 1 256 ? 2.318 2.716 23.840 1.00 62.03 256 SER A N 1
ATOM 1900 C CA . SER A 1 256 ? 3.474 2.344 24.671 1.00 62.03 256 SER A CA 1
ATOM 1901 C C . SER A 1 256 ? 4.500 3.472 24.836 1.00 62.03 256 SER A C 1
ATOM 1903 O O . SER A 1 256 ? 5.268 3.447 25.788 1.00 62.03 256 SER A O 1
ATOM 1905 N N . SER A 1 257 ? 4.532 4.442 23.917 1.00 56.56 257 SER A N 1
ATOM 1906 C CA . SER A 1 257 ? 5.440 5.596 23.977 1.00 56.56 257 SER A CA 1
ATOM 1907 C C . SER A 1 257 ? 4.892 6.768 24.801 1.00 56.56 257 SER A C 1
ATOM 1909 O O . SER A 1 257 ? 5.636 7.709 25.041 1.00 56.56 257 SER A O 1
ATOM 1911 N N . LYS A 1 258 ? 3.605 6.753 25.182 1.00 53.91 258 LYS A N 1
ATOM 1912 C CA . LYS A 1 258 ? 2.969 7.802 26.005 1.00 53.91 258 LYS A CA 1
ATOM 1913 C C . LYS A 1 258 ? 2.885 7.443 27.494 1.00 53.91 258 LYS A C 1
ATOM 1915 O O . LYS A 1 258 ? 2.403 8.254 28.273 1.00 53.91 258 LYS A O 1
ATOM 1920 N N . SER A 1 259 ? 3.273 6.225 27.869 1.00 42.59 259 SER A N 1
ATOM 1921 C CA . SER A 1 259 ? 3.266 5.727 29.253 1.00 42.59 259 SER A CA 1
ATOM 1922 C C . SER A 1 259 ? 4.658 5.727 29.902 1.00 42.59 259 SER A C 1
ATOM 1924 O O . SER A 1 259 ? 4.860 5.027 30.890 1.00 42.59 259 SER A O 1
ATOM 1926 N N . LEU A 1 260 ? 5.605 6.448 29.301 1.00 37.16 260 LEU A N 1
ATOM 1927 C CA . LEU A 1 260 ? 6.937 6.783 29.807 1.00 37.16 260 LEU A CA 1
ATOM 1928 C C . LEU A 1 260 ? 7.006 8.306 29.912 1.00 37.16 260 LEU A C 1
ATOM 1930 O O . LEU A 1 260 ? 7.629 8.784 30.878 1.00 37.16 260 LEU A O 1
#

Foldseek 3Di:
DALVVLLVVLLVLLVVPVVLLVVLLVLLLVVLVVCVVVVPPDPPDPPPPPCPVVNVVVVVVSVLVVLLQLQLLLLQLLCCVVPVDGDPVSSNVSSVLCSVQSVLLVVVLVVVVVVLVVVLVVVLVVLVVPPDPVSVVVNVVSVVVSVVVNVVLCQLSVLLSLQCSNVVDGNVVSSVVSNVVCVVCVVSSVVSVVVLVVVLVVVVVVLVVVLVVLCVVDPDPVSVSVNSSSVSSSVSSSSSSVSSSSNSVCVVVVVVVVVD

Organism: NCBI:txid1974741

InterPro domains:
  IPR057169 Domain of unknown function DUF7847 [PF25231] (1-249)

Sequence (260 aa):
MGIMEIVKKGFGIANKNVQLLLVLFVFNLVGTFLRTPFMQAAPTAPATANLSPAIIIISILLGLIGVLIFGGVLGSLKEYIQNQKAQLGHIMQYGTKFYLRVLGVWALILAILIAFTLVVAFAISLAMAIKNLVGVVILLAVALIVSGVGLYVFILLFMAPYILIADDIGPVSALKKSINFVRGCLGKIVSLFVMLVLITVGIGFVVGVIAGLITLALKGAAGQIIVGIVASAFNSYVNVLLPACFLLIYLVSSKSSKSL

pLDDT: mean 85.22, std 11.01, range [37.16, 95.38]